Protein AF-A0A9D6KGZ8-F1 (afdb_monomer_lite)

Structure (mmCIF, N/CA/C/O backbone):
data_AF-A0A9D6KGZ8-F1
#
_entry.id   AF-A0A9D6KGZ8-F1
#
loop_
_atom_site.group_PDB
_atom_site.id
_atom_site.type_symbol
_atom_site.label_atom_id
_atom_site.label_alt_id
_atom_site.label_comp_id
_atom_site.label_asym_id
_atom_site.label_entity_id
_atom_site.label_seq_id
_atom_site.pdbx_PDB_ins_code
_atom_site.Cartn_x
_atom_site.Cartn_y
_atom_site.Cartn_z
_atom_site.occupancy
_atom_site.B_iso_or_equiv
_atom_site.auth_seq_id
_atom_site.auth_comp_id
_atom_site.auth_asym_id
_atom_site.auth_atom_id
_atom_site.pdbx_PDB_model_num
ATOM 1 N N . MET A 1 1 ? -5.545 84.439 8.538 1.00 35.72 1 MET A N 1
ATOM 2 C CA . MET A 1 1 ? -4.129 84.075 8.285 1.00 35.72 1 MET A CA 1
ATOM 3 C C . MET A 1 1 ? -4.041 82.567 8.495 1.00 35.72 1 MET A C 1
ATOM 5 O O . MET A 1 1 ? -4.461 82.141 9.551 1.00 35.72 1 MET A O 1
ATOM 9 N N . ARG A 1 2 ? -3.631 81.682 7.588 1.00 34.88 2 ARG A N 1
ATOM 10 C CA . ARG A 1 2 ? -2.902 81.778 6.320 1.00 34.88 2 ARG A CA 1
ATOM 11 C C . ARG A 1 2 ? -3.232 80.477 5.548 1.00 34.88 2 ARG A C 1
ATOM 13 O O . ARG A 1 2 ? -3.159 79.399 6.122 1.00 34.88 2 A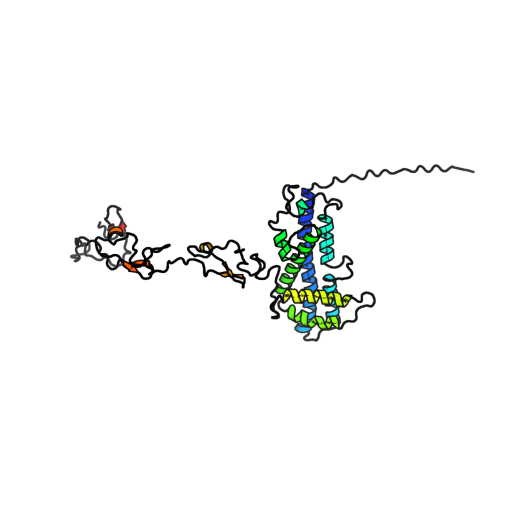RG A O 1
ATOM 20 N N . THR A 1 3 ? -3.656 80.618 4.299 1.00 44.94 3 THR A N 1
ATOM 21 C CA . THR A 1 3 ? -3.904 79.585 3.271 1.00 44.94 3 THR A CA 1
ATOM 22 C C . THR A 1 3 ? -2.656 78.769 2.950 1.00 44.94 3 THR A C 1
ATOM 24 O O . THR A 1 3 ? -1.628 79.423 2.902 1.00 44.94 3 THR A O 1
ATOM 27 N N . TRP A 1 4 ? -2.735 77.474 2.595 1.00 34.66 4 TRP A N 1
ATOM 28 C CA . TRP A 1 4 ? -1.883 76.851 1.553 1.00 34.66 4 TRP A CA 1
ATOM 29 C C . TRP A 1 4 ? -2.584 75.648 0.894 1.00 34.66 4 TRP A C 1
ATOM 31 O O . TRP A 1 4 ? -3.257 74.853 1.541 1.00 34.66 4 TRP A O 1
ATOM 41 N N . THR A 1 5 ? -2.458 75.613 -0.428 1.00 43.41 5 THR A N 1
ATOM 42 C CA . THR A 1 5 ? -3.178 74.850 -1.452 1.00 43.41 5 THR A CA 1
ATOM 43 C C . THR A 1 5 ? -2.682 73.414 -1.629 1.00 43.41 5 THR A C 1
ATOM 45 O O . THR A 1 5 ? -1.479 73.164 -1.620 1.00 43.41 5 THR A O 1
ATOM 48 N N . SER A 1 6 ? -3.616 72.491 -1.876 1.00 42.72 6 SER A N 1
ATOM 49 C CA . SER A 1 6 ? -3.368 71.098 -2.255 1.00 42.72 6 SER A CA 1
ATOM 50 C C . SER A 1 6 ? -2.560 70.976 -3.550 1.00 42.72 6 SER A C 1
ATOM 52 O O . SER A 1 6 ? -2.922 71.529 -4.587 1.00 42.72 6 SER A O 1
ATOM 54 N N . SER A 1 7 ? -1.497 70.181 -3.514 1.00 43.56 7 SER A N 1
ATOM 55 C CA . SER A 1 7 ? -0.899 69.553 -4.694 1.00 43.56 7 SER A CA 1
ATOM 56 C C . SER A 1 7 ? -0.481 68.146 -4.299 1.00 43.56 7 SER A C 1
ATOM 58 O O . SER A 1 7 ? 0.595 67.921 -3.751 1.00 43.56 7 SER A O 1
ATOM 60 N N . THR A 1 8 ? -1.391 67.199 -4.505 1.00 42.22 8 THR A N 1
ATOM 61 C CA . THR A 1 8 ? -1.150 65.781 -4.256 1.00 42.22 8 THR A CA 1
ATOM 62 C C . THR A 1 8 ? -0.394 65.221 -5.455 1.00 42.22 8 THR A C 1
ATOM 64 O O . THR A 1 8 ? -0.985 64.913 -6.488 1.00 42.22 8 THR A O 1
ATOM 67 N N . ILE A 1 9 ? 0.928 65.124 -5.340 1.00 43.62 9 ILE A N 1
ATOM 68 C CA . ILE A 1 9 ? 1.748 64.344 -6.268 1.00 43.62 9 ILE A CA 1
ATOM 69 C C . ILE A 1 9 ? 1.461 62.870 -5.966 1.00 43.62 9 ILE A C 1
ATOM 71 O O . ILE A 1 9 ? 1.856 62.357 -4.920 1.00 43.62 9 ILE A O 1
ATOM 75 N N . ILE A 1 10 ? 0.747 62.189 -6.863 1.00 43.88 10 ILE A N 1
ATOM 76 C CA . ILE A 1 10 ? 0.651 60.726 -6.853 1.00 43.88 10 ILE A CA 1
ATOM 77 C C . ILE A 1 10 ? 2.016 60.204 -7.305 1.00 43.88 10 ILE A C 1
ATOM 79 O O . ILE A 1 10 ? 2.313 60.141 -8.496 1.00 43.88 10 ILE A O 1
ATOM 83 N N . ALA A 1 11 ? 2.872 59.868 -6.343 1.00 40.19 11 ALA A N 1
ATOM 84 C CA . ALA A 1 11 ? 4.068 59.088 -6.604 1.00 40.19 11 ALA A CA 1
ATOM 85 C C . ALA A 1 11 ? 3.628 57.656 -6.938 1.00 40.19 11 ALA A C 1
ATOM 87 O O . ALA A 1 11 ? 3.343 56.854 -6.049 1.00 40.19 11 ALA A O 1
ATOM 88 N N . VAL A 1 12 ? 3.542 57.343 -8.232 1.00 46.44 12 VAL A N 1
ATOM 89 C CA . VAL A 1 12 ? 3.476 55.959 -8.702 1.00 46.44 12 VAL A CA 1
ATOM 90 C C . VAL A 1 12 ? 4.826 55.327 -8.373 1.00 46.44 12 VAL A C 1
ATOM 92 O O . VAL A 1 12 ? 5.800 55.470 -9.109 1.00 46.44 12 VAL A O 1
ATOM 95 N N . LEU A 1 13 ? 4.898 54.666 -7.219 1.00 44.81 13 LEU A N 1
ATOM 96 C CA . LEU A 1 13 ? 5.961 53.724 -6.898 1.00 44.81 13 LEU A CA 1
ATOM 97 C C . LEU A 1 13 ? 5.829 52.544 -7.866 1.00 44.81 13 LEU A C 1
ATOM 99 O O . LEU A 1 13 ? 5.122 51.575 -7.602 1.00 44.81 13 LEU A O 1
ATOM 103 N N . LEU A 1 14 ? 6.505 52.650 -9.010 1.00 41.03 14 LEU A N 1
ATOM 104 C CA . LEU A 1 14 ? 6.884 51.506 -9.829 1.00 41.03 14 LEU A CA 1
ATOM 105 C C . LEU A 1 14 ? 7.822 50.648 -8.977 1.00 41.03 14 LEU A C 1
ATOM 107 O O . LEU A 1 14 ? 9.036 50.846 -8.959 1.00 41.03 14 LEU A O 1
ATOM 111 N N . TRP A 1 15 ? 7.246 49.714 -8.222 1.00 46.31 15 TRP A N 1
ATOM 112 C CA . TRP A 1 15 ? 7.998 48.582 -7.708 1.00 46.31 15 TRP A CA 1
ATOM 113 C C . TRP A 1 15 ? 8.472 47.811 -8.939 1.00 46.31 15 TRP A C 1
ATOM 115 O O . TRP A 1 15 ? 7.693 47.113 -9.587 1.00 46.31 15 TRP A O 1
ATOM 125 N N . ALA A 1 16 ? 9.742 47.990 -9.301 1.00 47.94 16 ALA A N 1
ATOM 126 C CA . ALA A 1 16 ? 10.440 47.050 -10.155 1.00 47.94 16 ALA A CA 1
ATOM 127 C C . ALA A 1 16 ? 10.498 45.738 -9.369 1.00 47.94 16 ALA A C 1
ATOM 129 O O . ALA A 1 16 ? 11.435 45.492 -8.611 1.00 47.94 16 ALA A O 1
ATOM 130 N N . GLY A 1 17 ? 9.431 44.941 -9.473 1.00 51.12 17 GLY A N 1
ATOM 131 C CA . GLY A 1 17 ? 9.453 43.562 -9.031 1.00 51.12 17 GLY A CA 1
ATOM 132 C C . GLY A 1 17 ? 10.664 42.932 -9.693 1.00 51.12 17 GLY A C 1
ATOM 133 O O . GLY A 1 17 ? 10.791 42.965 -10.918 1.00 51.12 17 GLY A O 1
ATOM 134 N N . THR A 1 18 ? 11.598 42.441 -8.887 1.00 54.94 18 THR A N 1
ATOM 135 C CA . THR A 1 18 ? 12.676 41.612 -9.396 1.00 54.94 18 THR A CA 1
ATOM 136 C C . THR A 1 18 ? 12.000 40.443 -10.097 1.00 54.94 18 THR A C 1
ATOM 138 O O . THR A 1 18 ? 11.366 39.609 -9.454 1.00 54.94 18 THR A O 1
ATOM 141 N N . ALA A 1 19 ? 12.046 40.433 -11.431 1.00 55.72 19 ALA A N 1
ATOM 142 C CA . ALA A 1 19 ? 11.612 39.292 -12.214 1.00 55.72 19 ALA A CA 1
ATOM 143 C C . ALA A 1 19 ? 12.501 38.130 -11.773 1.00 55.72 19 ALA A C 1
ATOM 145 O O . ALA A 1 19 ? 13.678 38.057 -12.129 1.00 55.72 19 ALA A O 1
ATOM 146 N N . THR A 1 20 ? 11.977 37.288 -10.887 1.00 61.75 20 THR A N 1
ATOM 147 C CA . THR A 1 20 ? 12.670 36.079 -10.477 1.00 61.75 20 THR A CA 1
ATOM 148 C C . THR A 1 20 ? 12.749 35.214 -11.724 1.00 61.75 20 THR A C 1
ATOM 150 O O . THR A 1 20 ? 11.732 34.901 -12.345 1.00 61.75 20 THR A O 1
ATOM 153 N N . ALA A 1 21 ? 13.971 34.924 -12.169 1.00 72.25 21 ALA A N 1
ATOM 154 C CA . ALA A 1 21 ? 14.174 34.084 -13.337 1.00 72.25 21 ALA A CA 1
ATOM 155 C C . ALA A 1 21 ? 13.451 32.750 -13.103 1.00 72.25 21 ALA A C 1
ATOM 157 O O . ALA A 1 21 ? 13.633 32.123 -12.055 1.00 72.25 21 ALA A O 1
ATOM 158 N N . GLN A 1 22 ? 12.601 32.340 -14.049 1.00 76.25 22 GLN A N 1
ATOM 159 C CA . GLN A 1 22 ? 11.929 31.048 -13.958 1.00 76.25 22 GLN A CA 1
ATOM 160 C C . GLN A 1 22 ? 12.980 29.926 -13.893 1.00 76.25 22 GLN A C 1
ATOM 162 O O . GLN A 1 22 ? 14.025 30.026 -14.544 1.00 76.25 22 GLN A O 1
ATOM 167 N N . PRO A 1 23 ? 12.736 28.861 -13.109 1.00 81.00 23 PRO A N 1
ATOM 168 C CA . PRO A 1 23 ? 13.672 27.751 -13.025 1.00 81.00 23 PRO A CA 1
ATOM 169 C C . PRO A 1 23 ? 13.790 27.048 -14.380 1.00 81.00 23 PRO A C 1
ATOM 171 O O . PRO A 1 23 ? 12.817 26.941 -15.125 1.00 81.00 23 PRO A O 1
ATOM 174 N N . LEU A 1 24 ? 14.974 26.517 -14.681 1.00 88.19 24 LEU A N 1
ATOM 175 C CA . LEU A 1 24 ? 15.166 25.657 -15.849 1.00 88.19 24 LEU A CA 1
ATOM 176 C C . LEU A 1 24 ? 14.253 24.414 -15.752 1.00 88.19 24 LEU A C 1
ATOM 178 O O . LEU A 1 24 ? 14.050 23.921 -14.636 1.00 88.19 24 LEU A O 1
ATOM 182 N N . PRO A 1 25 ? 13.761 23.861 -16.878 1.00 88.31 25 PRO A N 1
ATOM 183 C CA . PRO A 1 25 ? 12.881 22.686 -16.880 1.00 88.31 25 PRO A CA 1
ATOM 184 C C . PRO A 1 25 ? 13.428 21.502 -16.070 1.00 88.31 25 PRO A C 1
ATOM 186 O O . PRO A 1 25 ? 12.703 20.910 -15.275 1.00 88.31 25 PRO A O 1
ATOM 189 N N . ALA A 1 26 ? 14.736 21.229 -16.155 1.00 87.88 26 ALA A N 1
ATOM 190 C CA . ALA A 1 26 ? 15.383 20.174 -15.369 1.00 87.88 26 ALA A CA 1
ATOM 191 C C . ALA A 1 26 ? 15.305 20.431 -13.851 1.00 87.88 26 ALA A C 1
ATOM 193 O O . ALA A 1 26 ? 15.029 19.525 -13.068 1.00 87.88 26 ALA A O 1
ATOM 194 N N . THR A 1 27 ? 15.497 21.679 -13.416 1.00 90.19 27 THR A N 1
ATOM 195 C CA . THR A 1 27 ? 15.369 22.072 -12.003 1.00 90.19 27 THR A CA 1
ATOM 196 C C . THR A 1 27 ? 13.924 21.954 -11.522 1.00 90.19 27 THR A C 1
ATOM 198 O O . THR A 1 27 ? 13.672 21.514 -10.397 1.00 90.19 27 THR A O 1
ATOM 201 N N . SER A 1 28 ? 12.970 22.326 -12.376 1.00 91.44 28 SER A N 1
ATOM 202 C CA . SER A 1 28 ? 11.546 22.180 -12.096 1.00 91.44 28 SER A CA 1
ATOM 203 C C . SER A 1 28 ? 11.154 20.705 -11.943 1.00 91.44 28 SER A C 1
ATOM 205 O O . SER A 1 28 ? 10.544 20.349 -10.935 1.00 91.44 28 SER A O 1
ATOM 207 N N . LEU A 1 29 ? 11.581 19.826 -12.858 1.00 89.44 29 LEU A N 1
ATOM 208 C CA . LEU A 1 29 ? 11.305 18.387 -12.775 1.00 89.44 29 LEU A CA 1
ATOM 209 C C . LEU A 1 29 ? 11.949 17.741 -11.537 1.00 89.44 29 LEU A C 1
ATOM 211 O O . LEU A 1 29 ? 11.292 16.994 -10.816 1.00 89.44 29 LEU A O 1
ATOM 215 N N . ASN A 1 30 ? 13.200 18.086 -11.218 1.00 88.38 30 ASN A N 1
ATOM 216 C CA . ASN A 1 30 ? 13.865 17.616 -9.996 1.00 88.38 30 ASN A CA 1
ATOM 217 C C . ASN A 1 30 ? 13.099 18.028 -8.728 1.00 88.38 30 ASN A C 1
ATOM 219 O O . ASN A 1 30 ? 13.017 17.271 -7.757 1.00 88.38 30 ASN A O 1
ATOM 223 N N . THR A 1 31 ? 12.508 19.225 -8.739 1.00 91.94 31 THR A N 1
ATOM 224 C CA . THR A 1 31 ? 11.669 19.714 -7.638 1.00 91.94 31 THR A CA 1
ATOM 225 C C . THR A 1 31 ? 10.378 18.905 -7.531 1.00 91.94 31 THR A C 1
ATOM 227 O O . THR A 1 31 ? 10.015 18.510 -6.421 1.00 91.94 31 THR A O 1
ATOM 230 N N . CYS A 1 32 ? 9.718 18.609 -8.655 1.00 91.56 32 CYS A N 1
ATOM 231 C CA . CYS A 1 32 ? 8.558 17.717 -8.697 1.00 91.56 32 CYS A CA 1
ATOM 232 C C . CYS A 1 32 ? 8.898 16.338 -8.101 1.00 91.56 32 CYS A C 1
ATOM 234 O O . CYS A 1 32 ? 8.289 15.924 -7.114 1.00 91.56 32 CYS A O 1
ATOM 236 N N . GLN A 1 33 ? 9.943 15.674 -8.604 1.00 88.56 33 GLN A N 1
ATOM 237 C CA . GLN A 1 33 ? 10.362 14.343 -8.143 1.00 88.56 33 GLN A CA 1
ATOM 238 C C . GLN A 1 33 ? 10.684 14.306 -6.641 1.00 88.56 33 GLN A C 1
ATOM 240 O O . GLN A 1 33 ? 10.246 13.409 -5.919 1.00 88.56 33 GLN A O 1
ATOM 245 N N . SER A 1 34 ? 11.436 15.292 -6.146 1.00 90.38 34 SER A N 1
ATOM 246 C CA . SER A 1 34 ? 11.764 15.406 -4.720 1.00 90.38 34 SER A CA 1
ATOM 247 C C . SER A 1 34 ? 10.515 15.620 -3.856 1.00 90.38 34 SER A C 1
ATOM 249 O O . SER A 1 34 ? 10.370 15.015 -2.786 1.00 90.38 34 SER A O 1
ATOM 251 N N . THR A 1 35 ? 9.580 16.439 -4.348 1.00 93.88 35 THR A N 1
ATOM 252 C CA . THR A 1 35 ? 8.298 16.702 -3.685 1.00 93.88 35 THR A CA 1
ATOM 253 C C . THR A 1 35 ? 7.471 15.428 -3.586 1.00 93.88 35 THR A C 1
ATOM 255 O O . THR A 1 35 ? 7.020 15.105 -2.491 1.00 93.88 35 THR A O 1
ATOM 258 N N . VAL A 1 36 ? 7.338 14.669 -4.678 1.00 91.94 36 VAL A N 1
ATOM 259 C CA . VAL A 1 36 ? 6.591 13.402 -4.708 1.00 91.94 36 VAL A CA 1
ATOM 260 C C . VAL A 1 36 ? 7.152 12.425 -3.683 1.00 91.94 36 VAL A C 1
ATOM 262 O O . VAL A 1 36 ? 6.416 11.983 -2.807 1.00 91.94 36 VAL A O 1
ATOM 265 N N . ARG A 1 37 ? 8.470 12.172 -3.699 1.00 89.50 37 ARG A N 1
ATOM 266 C CA . ARG A 1 37 ? 9.129 11.261 -2.741 1.00 89.50 37 ARG A CA 1
ATOM 267 C C . ARG A 1 37 ? 8.863 11.657 -1.287 1.00 89.50 37 ARG A C 1
ATOM 269 O O . ARG A 1 37 ? 8.563 10.811 -0.445 1.00 89.50 37 ARG A O 1
ATOM 276 N N . THR A 1 38 ? 8.972 12.948 -0.983 1.00 94.75 38 THR A N 1
ATOM 277 C CA . THR A 1 38 ? 8.830 13.463 0.386 1.00 94.75 38 THR A CA 1
ATOM 278 C C . THR A 1 38 ? 7.371 13.462 0.847 1.00 94.75 38 THR A C 1
ATOM 280 O O . THR A 1 38 ? 7.068 13.023 1.963 1.00 94.75 38 THR A O 1
ATOM 283 N N . ALA A 1 39 ? 6.456 13.928 -0.004 1.00 95.88 39 ALA A N 1
ATOM 284 C CA . ALA A 1 39 ? 5.030 14.000 0.288 1.00 95.88 39 ALA A CA 1
ATOM 285 C C . ALA A 1 39 ? 4.420 12.600 0.419 1.00 95.88 39 ALA A C 1
ATOM 287 O O . ALA A 1 39 ? 3.710 12.344 1.389 1.00 95.88 39 ALA A O 1
ATOM 288 N N . ALA A 1 40 ? 4.775 11.670 -0.472 1.00 92.94 40 ALA A N 1
ATOM 289 C CA . ALA A 1 40 ? 4.365 10.272 -0.407 1.00 92.94 40 ALA A CA 1
ATOM 290 C C . ALA A 1 40 ? 4.810 9.584 0.889 1.00 92.94 40 ALA A C 1
ATOM 292 O O . ALA A 1 40 ? 4.005 8.972 1.589 1.00 92.94 40 ALA A O 1
ATOM 293 N N . LYS A 1 41 ? 6.086 9.735 1.271 1.00 92.50 41 LYS A N 1
ATOM 294 C CA . LYS A 1 41 ? 6.599 9.184 2.534 1.00 92.50 41 LYS A CA 1
ATOM 295 C C . LYS A 1 41 ? 5.844 9.741 3.743 1.00 92.50 41 LYS A C 1
ATOM 297 O O . LYS A 1 41 ? 5.507 9.003 4.668 1.00 92.50 41 LYS A O 1
ATOM 302 N N . THR A 1 42 ? 5.569 11.043 3.725 1.00 96.56 42 THR A N 1
ATOM 303 C CA . THR A 1 42 ? 4.800 11.719 4.777 1.00 96.56 42 THR A CA 1
ATOM 304 C C . THR A 1 42 ? 3.356 11.218 4.822 1.00 96.56 42 THR A C 1
ATOM 306 O O . THR A 1 42 ? 2.816 11.001 5.905 1.00 96.56 42 THR A O 1
ATOM 309 N N . TYR A 1 43 ? 2.741 10.991 3.660 1.00 96.75 43 TYR A N 1
ATOM 310 C CA . TYR A 1 43 ? 1.404 10.421 3.539 1.00 96.75 43 TYR A CA 1
ATOM 311 C C . TYR A 1 43 ? 1.328 9.033 4.185 1.00 96.75 43 TYR A C 1
ATOM 313 O O . TYR A 1 43 ? 0.498 8.839 5.071 1.00 96.75 43 TYR A O 1
ATOM 321 N N . VAL A 1 44 ? 2.240 8.117 3.834 1.00 95.75 44 VAL A N 1
ATOM 322 C CA . VAL A 1 44 ? 2.301 6.765 4.421 1.00 95.75 44 VAL A CA 1
ATOM 323 C C . VAL A 1 44 ? 2.436 6.836 5.942 1.00 95.75 44 VAL A C 1
ATOM 325 O O . VAL A 1 44 ? 1.656 6.217 6.662 1.00 95.75 44 VAL A O 1
ATOM 328 N N . ALA A 1 45 ? 3.379 7.637 6.448 1.00 96.56 45 ALA A N 1
ATOM 329 C CA . ALA A 1 45 ? 3.597 7.777 7.886 1.00 96.56 45 ALA A CA 1
ATOM 330 C C . ALA A 1 45 ? 2.353 8.315 8.614 1.00 96.56 45 ALA A C 1
ATOM 332 O O . ALA A 1 45 ? 1.957 7.783 9.649 1.00 96.56 45 ALA A O 1
ATOM 333 N N . ASN A 1 46 ? 1.704 9.343 8.064 1.00 97.25 46 ASN A N 1
ATOM 334 C CA . ASN A 1 46 ? 0.498 9.918 8.656 1.00 97.25 46 ASN A CA 1
ATOM 335 C C . ASN A 1 46 ? -0.695 8.958 8.601 1.00 97.25 46 ASN A C 1
ATOM 337 O O . ASN A 1 46 ? -1.478 8.920 9.547 1.00 97.25 46 ASN A O 1
ATOM 341 N N . TYR A 1 47 ? -0.818 8.171 7.530 1.00 97.12 47 TYR A N 1
ATOM 342 C CA . TYR A 1 47 ? -1.852 7.150 7.399 1.00 97.12 47 TYR A CA 1
ATOM 343 C C . TYR A 1 47 ? -1.679 6.067 8.472 1.00 97.12 47 TYR A C 1
ATOM 345 O O . TYR A 1 47 ? -2.606 5.793 9.235 1.00 97.12 47 TYR A O 1
ATOM 353 N N . VAL A 1 48 ? -0.468 5.508 8.589 1.00 96.69 48 VAL A N 1
ATOM 354 C CA . VAL A 1 48 ? -0.125 4.504 9.609 1.00 96.69 48 VAL A CA 1
ATOM 355 C C . VAL A 1 48 ? -0.348 5.057 11.017 1.00 96.69 48 VAL A C 1
ATOM 357 O O . VAL A 1 48 ? -0.923 4.371 11.857 1.00 96.69 48 VAL A O 1
ATOM 360 N N . ASN A 1 49 ? 0.033 6.310 11.278 1.00 97.25 49 ASN A N 1
ATOM 361 C CA . ASN A 1 49 ? -0.180 6.951 12.577 1.00 97.25 49 ASN A CA 1
ATOM 362 C C . ASN A 1 49 ? -1.667 7.144 12.907 1.00 97.25 49 ASN A C 1
ATOM 364 O O . ASN A 1 49 ? -2.070 6.921 14.051 1.00 97.25 49 ASN A O 1
ATOM 368 N N . ALA A 1 50 ? -2.489 7.541 11.931 1.00 96.69 50 ALA A N 1
ATOM 369 C CA . ALA A 1 50 ? -3.927 7.718 12.124 1.00 96.69 50 ALA A CA 1
ATOM 370 C C . ALA A 1 50 ? -4.598 6.387 12.499 1.00 96.69 50 ALA A C 1
ATOM 372 O O . ALA A 1 50 ? -5.265 6.293 13.533 1.00 96.69 50 ALA A O 1
ATOM 373 N N . VAL A 1 51 ? -4.357 5.335 11.712 1.00 97.25 51 VAL A N 1
ATOM 374 C CA . VAL A 1 51 ? -4.897 3.996 11.989 1.00 97.25 51 VAL A CA 1
ATOM 375 C C . VAL A 1 51 ? -4.330 3.441 13.295 1.00 97.25 51 VAL A C 1
ATOM 377 O O . VAL A 1 51 ? -5.086 3.001 14.159 1.00 97.25 51 VAL A O 1
ATOM 380 N N . GLY A 1 52 ? -3.015 3.538 13.491 1.00 97.12 52 GLY A N 1
ATOM 381 C CA . GLY A 1 52 ? -2.327 3.078 14.693 1.00 97.12 52 GLY A CA 1
ATOM 382 C C . GLY A 1 52 ? -2.868 3.720 15.969 1.00 97.12 52 GLY A C 1
ATOM 383 O O . GLY A 1 52 ? -3.085 3.024 16.953 1.00 97.12 52 GLY A O 1
ATOM 384 N N . THR A 1 53 ? -3.196 5.014 15.942 1.00 97.44 53 THR A N 1
ATOM 385 C CA . THR A 1 53 ? -3.813 5.709 17.086 1.00 97.44 53 THR A CA 1
ATOM 386 C C . THR A 1 53 ? -5.169 5.099 17.461 1.00 97.44 53 THR A C 1
ATOM 388 O O . THR A 1 53 ? -5.460 4.919 18.644 1.00 97.44 53 THR A O 1
ATOM 391 N N . CYS A 1 54 ? -5.998 4.746 16.473 1.00 97.25 54 CYS A N 1
ATOM 392 C CA . CYS A 1 54 ? -7.261 4.048 16.721 1.00 97.25 54 CYS A CA 1
ATOM 393 C C . CYS A 1 54 ? -7.021 2.636 17.284 1.00 97.25 54 CYS A C 1
ATOM 395 O O . CYS A 1 54 ? -7.565 2.289 18.334 1.00 97.25 54 CYS A O 1
ATOM 397 N N . LEU A 1 55 ? -6.161 1.847 16.633 1.00 95.94 55 LEU A N 1
ATOM 398 C CA . LEU A 1 55 ? -5.856 0.470 17.034 1.00 95.94 55 LEU A CA 1
ATOM 399 C C . LEU A 1 55 ? -5.257 0.395 18.445 1.00 95.94 55 LEU A C 1
ATOM 401 O O . LEU A 1 55 ? -5.668 -0.437 19.249 1.00 95.94 55 LEU A O 1
ATOM 405 N N . GLN A 1 56 ? -4.346 1.303 18.792 1.00 95.56 56 GLN A N 1
ATOM 406 C CA . GLN A 1 56 ? -3.765 1.394 20.132 1.00 95.56 56 GLN A CA 1
ATOM 407 C C . GLN A 1 56 ? -4.809 1.768 21.193 1.00 95.56 56 GLN A C 1
ATOM 409 O O . GLN A 1 56 ? -4.771 1.229 22.299 1.00 95.56 56 GLN A O 1
ATOM 414 N N . ALA A 1 57 ? -5.767 2.645 20.872 1.00 95.62 57 ALA A N 1
ATOM 415 C CA . ALA A 1 57 ? -6.859 2.988 21.785 1.00 95.62 57 ALA A CA 1
ATOM 416 C C . ALA A 1 57 ? -7.801 1.795 22.034 1.00 95.62 57 ALA A C 1
ATOM 418 O O . ALA A 1 57 ? -8.216 1.568 23.174 1.00 95.62 57 ALA A O 1
ATOM 419 N N . VAL A 1 58 ? -8.095 1.008 20.992 1.00 94.88 58 VAL A N 1
ATOM 420 C CA . VAL A 1 58 ? -8.854 -0.249 21.103 1.00 94.88 58 VAL A CA 1
ATOM 421 C C . VAL A 1 58 ? -8.087 -1.261 21.952 1.00 94.88 58 VAL A C 1
ATOM 423 O O . VAL A 1 58 ? -8.626 -1.762 22.937 1.00 94.88 58 VAL A O 1
ATOM 426 N N . ALA A 1 59 ? -6.810 -1.497 21.644 1.00 93.12 59 ALA A N 1
ATOM 427 C CA . ALA A 1 59 ? -5.961 -2.427 22.381 1.00 93.12 59 ALA A CA 1
ATOM 428 C C . ALA A 1 59 ? -5.840 -2.051 23.866 1.00 93.12 59 ALA A C 1
ATOM 430 O O . ALA A 1 59 ? -5.941 -2.915 24.736 1.00 93.12 59 ALA A O 1
ATOM 431 N N . ALA A 1 60 ? -5.692 -0.762 24.184 1.00 93.69 60 ALA A N 1
ATOM 432 C CA . ALA A 1 60 ? -5.652 -0.295 25.565 1.00 93.69 60 ALA A CA 1
ATOM 433 C C . ALA A 1 60 ? -6.946 -0.630 26.329 1.00 93.69 60 ALA A C 1
ATOM 435 O O . ALA A 1 60 ? -6.884 -1.032 27.486 1.00 93.69 60 ALA A O 1
ATOM 436 N N . LYS A 1 61 ? -8.122 -0.523 25.701 1.00 94.19 61 LYS A N 1
ATOM 437 C CA . LYS A 1 61 ? -9.383 -0.870 26.376 1.00 94.19 61 LYS A CA 1
ATOM 438 C C . LYS A 1 61 ? -9.642 -2.365 26.463 1.00 94.19 61 LYS A C 1
ATOM 440 O O . LYS A 1 61 ? -9.981 -2.863 27.533 1.00 94.19 61 LYS A O 1
ATOM 445 N N . VAL A 1 62 ? -9.453 -3.075 25.363 1.00 90.06 62 VAL A N 1
ATOM 446 C CA . VAL A 1 62 ? -9.823 -4.489 25.267 1.00 90.06 62 VAL A CA 1
ATOM 447 C C . VAL A 1 62 ? -8.782 -5.376 25.936 1.00 90.06 62 VAL A C 1
ATOM 449 O O . VAL A 1 62 ? -9.134 -6.275 26.688 1.00 90.06 62 VAL A O 1
ATOM 452 N N . VAL A 1 63 ? -7.495 -5.120 25.688 1.00 87.56 63 VAL A N 1
ATOM 453 C CA . VAL A 1 63 ? -6.407 -5.988 26.157 1.00 87.56 63 VAL A CA 1
ATOM 454 C C . VAL A 1 63 ? -5.905 -5.556 27.529 1.00 87.56 63 VAL A C 1
ATOM 456 O O . VAL A 1 63 ? -5.758 -6.395 28.412 1.00 87.56 63 VAL A O 1
ATOM 459 N N . LYS A 1 64 ? -5.632 -4.260 27.727 1.00 89.19 64 LYS A N 1
ATOM 460 C CA . LYS A 1 64 ? -5.043 -3.778 28.987 1.00 89.19 64 LYS A CA 1
ATOM 461 C C . LYS A 1 64 ? -6.087 -3.607 30.092 1.00 89.19 64 LYS A C 1
ATOM 463 O O . LYS A 1 64 ? -5.851 -4.063 31.206 1.00 89.19 64 LYS A O 1
ATOM 468 N N . ASP A 1 65 ? -7.217 -2.966 29.797 1.00 92.56 65 ASP A N 1
ATOM 469 C CA . ASP A 1 65 ? -8.250 -2.700 30.807 1.00 92.56 65 ASP A CA 1
ATOM 470 C C . ASP A 1 65 ? -9.251 -3.867 30.963 1.00 92.56 65 ASP A C 1
ATOM 472 O O . ASP A 1 65 ? -10.037 -3.862 31.910 1.00 92.56 65 ASP A O 1
ATOM 476 N N . ASN A 1 66 ? -9.236 -4.853 30.051 1.00 91.25 66 ASN A N 1
ATOM 477 C CA . ASN A 1 66 ? -10.215 -5.947 29.966 1.00 91.25 66 ASN A CA 1
ATOM 478 C C . ASN A 1 66 ? -11.671 -5.440 30.050 1.00 91.25 66 ASN A C 1
ATOM 480 O O . ASN A 1 66 ? -12.505 -5.974 30.785 1.00 91.25 66 ASN A O 1
ATOM 484 N N . ALA A 1 67 ? -11.952 -4.349 29.334 1.00 92.31 67 ALA A N 1
ATOM 485 C CA . ALA A 1 67 ? -13.203 -3.606 29.406 1.00 92.31 67 ALA A CA 1
ATOM 486 C C . ALA A 1 67 ? -13.834 -3.439 28.012 1.00 92.31 67 ALA A C 1
ATOM 488 O O . ALA A 1 67 ? -13.119 -3.414 27.005 1.00 92.31 67 ALA A O 1
ATOM 489 N N . PRO A 1 68 ? -15.170 -3.285 27.924 1.00 90.88 68 PRO A N 1
ATOM 490 C CA . PRO A 1 68 ? -15.830 -3.009 26.655 1.00 90.88 68 PRO A CA 1
ATOM 491 C C . PRO A 1 68 ? -15.387 -1.660 26.073 1.00 90.88 68 PRO A C 1
ATOM 493 O O . PRO A 1 68 ? -14.973 -0.743 26.793 1.00 90.88 68 PRO A O 1
ATOM 496 N N . LEU A 1 69 ? -15.518 -1.524 24.751 1.00 94.25 69 LEU A N 1
ATOM 497 C CA . LEU A 1 69 ? -15.254 -0.261 24.071 1.00 94.25 69 LEU A CA 1
ATOM 498 C C . LEU A 1 69 ? -16.176 0.844 24.587 1.00 94.25 69 LEU A C 1
ATOM 500 O O . LEU A 1 69 ? -17.371 0.649 24.802 1.00 94.25 69 LEU A O 1
ATOM 504 N N . THR A 1 70 ? -15.607 2.035 24.748 1.00 94.56 70 THR A N 1
ATOM 505 C CA . THR A 1 70 ? -16.352 3.229 25.144 1.00 94.56 70 THR A CA 1
ATOM 506 C C . THR A 1 70 ? -16.635 4.110 23.933 1.00 94.56 70 THR A C 1
ATOM 508 O O . THR A 1 70 ? -15.901 4.092 22.939 1.00 94.56 70 THR A O 1
ATOM 511 N N . SER A 1 71 ? -17.651 4.968 24.042 1.00 94.56 71 SER A N 1
ATOM 512 C CA . SER A 1 71 ? -17.935 6.000 23.036 1.00 94.56 71 SER A CA 1
ATOM 513 C C . SER A 1 71 ? -16.747 6.941 22.800 1.00 94.56 71 SER A C 1
ATOM 515 O O . SER A 1 71 ? -16.596 7.472 21.701 1.00 94.56 71 SER A O 1
ATOM 517 N N . ALA A 1 72 ? -15.865 7.111 23.792 1.00 95.25 72 ALA A N 1
ATOM 518 C CA . ALA A 1 72 ? -14.638 7.889 23.659 1.00 95.25 72 ALA A CA 1
ATOM 519 C C . ALA A 1 72 ? -13.628 7.226 22.706 1.00 95.25 72 ALA A C 1
ATOM 521 O O . ALA A 1 72 ? -13.071 7.912 21.853 1.00 95.25 72 ALA A O 1
ATOM 522 N N . VAL A 1 73 ? -13.425 5.903 22.791 1.00 96.25 73 VAL A N 1
ATOM 523 C CA . VAL A 1 73 ? -12.547 5.183 21.846 1.00 96.25 73 VAL A CA 1
ATOM 524 C C . VAL A 1 73 ? -13.123 5.231 20.436 1.00 96.25 73 VAL A C 1
ATOM 526 O O . VAL A 1 73 ? -12.409 5.585 19.499 1.00 96.25 73 VAL A O 1
ATOM 529 N N . ALA A 1 74 ? -14.425 4.969 20.294 1.00 97.12 74 ALA A N 1
ATOM 530 C CA . ALA A 1 74 ? -15.104 5.071 19.007 1.00 97.12 74 ALA A CA 1
ATOM 531 C C . ALA A 1 74 ? -14.973 6.484 18.409 1.00 97.12 74 ALA A C 1
ATOM 533 O O . ALA A 1 74 ? -14.673 6.634 17.227 1.00 97.12 74 ALA A O 1
ATOM 534 N N . SER A 1 75 ? -15.114 7.527 19.234 1.00 96.81 75 SER A N 1
ATOM 535 C CA . SER A 1 75 ? -14.959 8.921 18.801 1.00 96.81 75 SER A CA 1
ATOM 536 C C . SER A 1 75 ? -13.530 9.229 18.350 1.00 96.81 75 SER A C 1
ATOM 538 O O . SER A 1 75 ? -13.346 9.904 17.337 1.00 96.81 75 SER A O 1
ATOM 540 N N . THR A 1 76 ? -12.517 8.709 19.051 1.00 97.44 76 THR A N 1
ATOM 541 C CA . THR A 1 76 ? -11.112 8.812 18.627 1.00 97.44 76 THR A CA 1
ATOM 542 C C . THR A 1 76 ? -10.910 8.171 17.257 1.00 97.44 76 THR A C 1
ATOM 544 O O . THR A 1 76 ? -10.348 8.812 16.373 1.00 97.44 76 THR A O 1
ATOM 547 N N . CYS A 1 77 ? -11.422 6.958 17.042 1.00 97.62 77 CYS A N 1
ATOM 548 C CA . CYS A 1 77 ? -11.332 6.279 15.750 1.00 97.62 77 CYS A CA 1
ATOM 549 C C . CYS A 1 77 ? -12.051 7.046 14.635 1.00 97.62 77 CYS A C 1
ATOM 551 O O . CYS A 1 77 ? -11.471 7.231 13.567 1.00 97.62 77 CYS A O 1
ATOM 553 N N . VAL A 1 78 ? -13.246 7.595 14.893 1.00 97.88 78 VAL A N 1
ATOM 554 C CA . VAL A 1 78 ? -13.935 8.475 13.933 1.00 97.88 78 VAL A CA 1
ATOM 555 C C . VAL A 1 78 ? -13.056 9.660 13.542 1.00 97.88 78 VAL A C 1
ATOM 557 O O . VAL A 1 78 ? -12.933 9.951 12.358 1.00 97.88 78 VAL A O 1
ATOM 560 N N . LEU A 1 79 ? -12.411 10.334 14.501 1.00 95.75 79 LEU A N 1
ATOM 561 C CA . LEU A 1 79 ? -11.527 11.465 14.198 1.00 95.75 79 LEU A CA 1
ATOM 562 C C . LEU A 1 79 ? -10.324 11.058 13.338 1.00 95.75 79 LEU A C 1
ATOM 564 O O . LEU A 1 79 ? -9.955 11.809 12.439 1.00 95.75 79 LEU A O 1
ATOM 568 N N . GLN A 1 80 ? -9.730 9.890 13.590 1.00 97.00 80 GLN A N 1
ATOM 569 C CA . GLN A 1 80 ? -8.576 9.427 12.817 1.00 97.00 80 GLN A CA 1
ATOM 570 C C . GLN A 1 80 ? -8.961 9.003 11.399 1.00 97.00 80 GLN A C 1
ATOM 572 O O . GLN A 1 80 ? -8.340 9.459 10.441 1.00 97.00 80 GLN A O 1
ATOM 577 N N . PHE A 1 81 ? -10.023 8.209 11.237 1.00 96.50 81 PHE A N 1
ATOM 578 C CA . PHE A 1 81 ? -10.488 7.789 9.913 1.00 96.50 81 PHE A CA 1
ATOM 579 C C . PHE A 1 81 ? -11.082 8.943 9.095 1.00 96.50 81 PHE A C 1
ATOM 581 O O . PHE A 1 81 ? -10.991 8.926 7.869 1.00 96.50 81 PHE A O 1
ATOM 588 N N . ARG A 1 82 ? -11.577 10.008 9.743 1.00 93.81 82 ARG A N 1
ATOM 589 C CA . ARG A 1 82 ? -11.961 11.259 9.064 1.00 93.81 82 ARG A CA 1
ATOM 590 C C . ARG A 1 82 ? -10.784 11.939 8.363 1.00 93.81 82 ARG A C 1
ATOM 592 O O . ARG A 1 82 ? -10.985 12.636 7.376 1.00 93.81 82 ARG A O 1
ATOM 599 N N . ASN A 1 83 ? -9.557 11.750 8.851 1.00 91.31 83 ASN A N 1
ATOM 600 C CA . ASN A 1 83 ? -8.375 12.262 8.158 1.00 91.31 83 ASN A CA 1
ATOM 601 C C . ASN A 1 83 ? -8.077 11.468 6.878 1.00 91.31 83 ASN A C 1
ATOM 603 O O . ASN A 1 83 ? -7.375 11.977 6.013 1.00 91.31 83 ASN A O 1
ATOM 607 N N . ILE A 1 84 ? -8.582 10.239 6.752 1.00 91.50 84 ILE A N 1
ATOM 608 C CA . ILE A 1 84 ? -8.335 9.357 5.607 1.00 91.50 84 ILE A CA 1
ATOM 609 C C . ILE A 1 84 ? -9.415 9.542 4.539 1.00 91.50 84 ILE A C 1
ATOM 611 O O . ILE A 1 84 ? -9.077 9.696 3.370 1.00 91.50 84 ILE A O 1
ATOM 615 N N . SER A 1 85 ? -10.690 9.573 4.939 1.00 89.50 85 SER A N 1
ATOM 616 C CA . SER A 1 85 ? -11.826 9.725 4.027 1.00 89.50 85 SER A CA 1
ATOM 617 C C . SER A 1 85 ? -12.689 10.931 4.408 1.00 89.50 85 SER A C 1
ATOM 619 O O . SER A 1 85 ? -13.194 11.029 5.536 1.00 89.50 85 SER A O 1
ATOM 621 N N . ASP A 1 86 ? -12.843 11.866 3.460 1.00 89.75 86 ASP A N 1
ATOM 622 C CA . ASP A 1 86 ? -13.735 13.016 3.598 1.00 89.75 86 ASP A CA 1
ATOM 623 C C . ASP A 1 86 ? -14.472 13.399 2.316 1.00 89.75 86 ASP A C 1
ATOM 625 O O . ASP A 1 86 ? -13.897 13.976 1.399 1.00 89.75 86 ASP A O 1
ATOM 629 N N . THR A 1 87 ? -15.780 13.118 2.280 1.00 88.31 87 THR A N 1
ATOM 630 C CA . THR A 1 87 ? -16.645 13.376 1.118 1.00 88.31 87 THR A CA 1
ATOM 631 C C . THR A 1 87 ? -16.938 14.853 0.888 1.00 88.31 87 THR A C 1
ATOM 633 O O . THR A 1 87 ? -17.423 15.219 -0.179 1.00 88.31 87 THR A O 1
ATOM 636 N N . ARG A 1 88 ? -16.631 15.735 1.847 1.00 88.50 88 ARG A N 1
ATOM 637 C CA . ARG A 1 88 ? -16.840 17.181 1.679 1.00 88.50 88 ARG A CA 1
ATOM 638 C C . ARG A 1 88 ? -15.768 17.838 0.815 1.00 88.50 88 ARG A C 1
ATOM 640 O O . ARG A 1 88 ? -15.913 19.016 0.502 1.00 88.50 88 ARG A O 1
ATOM 647 N N . ALA A 1 89 ? -14.694 17.113 0.497 1.00 84.88 89 ALA A N 1
ATOM 648 C CA . ALA A 1 89 ? -13.596 17.577 -0.341 1.00 84.88 89 ALA A CA 1
ATOM 649 C C . ALA A 1 89 ? -13.014 18.949 0.093 1.00 84.88 89 ALA A C 1
ATOM 651 O O . ALA A 1 89 ? -12.857 19.874 -0.705 1.00 84.88 89 ALA A O 1
ATOM 652 N N . LEU A 1 90 ? -12.752 19.128 1.397 1.00 89.12 90 LEU A N 1
ATOM 653 C CA . LEU A 1 90 ? -12.299 20.408 1.971 1.00 89.12 90 LEU A CA 1
ATOM 654 C C . LEU A 1 90 ? -10.777 20.634 1.875 1.00 89.12 90 LEU A C 1
ATOM 656 O O . LEU A 1 90 ? -10.264 21.580 2.481 1.00 89.12 90 LEU A O 1
ATOM 660 N N . GLY A 1 91 ? -10.034 19.752 1.205 1.00 89.31 91 GLY A N 1
ATOM 661 C CA . GLY A 1 91 ? -8.572 19.803 1.130 1.00 89.31 91 GLY A CA 1
ATOM 662 C C . GLY A 1 91 ? -7.874 19.412 2.437 1.00 89.31 91 GLY A C 1
ATOM 663 O O . GLY A 1 91 ? -6.761 19.868 2.715 1.00 89.31 91 GLY A O 1
ATOM 664 N N . ARG A 1 92 ? -8.543 18.643 3.307 1.00 88.75 92 ARG A N 1
ATOM 665 C CA . ARG A 1 92 ? -8.079 18.364 4.681 1.00 88.75 92 ARG A CA 1
ATOM 666 C C . ARG A 1 92 ? -7.666 16.920 4.906 1.00 88.75 92 ARG A C 1
ATOM 668 O O . ARG A 1 92 ? -6.837 16.690 5.798 1.00 88.75 92 ARG A O 1
ATOM 675 N N . SER A 1 93 ? -8.218 15.986 4.138 1.00 93.06 93 SER A N 1
ATOM 676 C CA . SER A 1 93 ? -7.828 14.583 4.209 1.00 93.06 93 SER A CA 1
ATOM 677 C C . SER A 1 93 ? -6.375 14.398 3.760 1.00 93.06 93 SER A C 1
ATOM 679 O O . SER A 1 93 ? -5.773 15.258 3.109 1.00 93.06 93 SER A O 1
ATOM 681 N N . LEU A 1 94 ? -5.777 13.277 4.153 1.00 94.88 94 LEU A N 1
ATOM 682 C CA . LEU A 1 94 ? -4.401 12.935 3.812 1.00 94.88 94 LEU A CA 1
ATOM 683 C C . LEU A 1 94 ? -4.217 12.826 2.294 1.00 94.88 94 LEU A C 1
ATOM 685 O O . LEU A 1 94 ? -3.214 13.320 1.782 1.00 94.88 94 LEU A O 1
ATOM 689 N N . GLY A 1 95 ? -5.190 12.233 1.592 1.00 92.69 95 GLY A N 1
ATOM 690 C CA . GLY A 1 95 ? -5.166 12.094 0.134 1.00 92.69 95 GLY A CA 1
ATOM 691 C C . GLY A 1 95 ? -5.197 13.450 -0.566 1.00 92.69 95 GLY A C 1
ATOM 692 O O . GLY A 1 95 ? -4.311 13.747 -1.356 1.00 92.69 95 GLY A O 1
ATOM 693 N N . GLU A 1 96 ? -6.130 14.328 -0.191 1.00 93.50 96 GLU A N 1
ATOM 694 C CA . GLU A 1 96 ? -6.225 15.666 -0.792 1.00 93.50 96 GLU A CA 1
ATOM 695 C C . GLU A 1 96 ? -4.965 16.510 -0.557 1.00 93.50 96 GLU A C 1
ATOM 697 O O . GLU A 1 96 ? -4.519 17.234 -1.444 1.00 93.50 96 GLU A O 1
ATOM 702 N N . LYS A 1 97 ? -4.364 16.417 0.638 1.00 95.00 97 LYS A N 1
ATOM 703 C CA . LYS A 1 97 ? -3.107 17.113 0.951 1.00 95.00 97 LYS A CA 1
ATOM 704 C C . LYS A 1 97 ? -1.945 16.601 0.108 1.00 95.00 97 LYS A C 1
ATOM 706 O O . LYS A 1 97 ? -1.111 17.409 -0.305 1.00 95.00 97 LYS A O 1
ATOM 711 N N . LEU A 1 98 ? -1.878 15.289 -0.123 1.00 95.31 98 LEU A N 1
ATOM 712 C CA . LEU A 1 98 ? -0.889 14.680 -1.009 1.00 95.31 98 LEU A CA 1
ATOM 713 C C . LEU A 1 98 ? -1.072 15.206 -2.436 1.00 95.31 98 LEU A C 1
ATOM 715 O O . LEU A 1 98 ? -0.142 15.812 -2.967 1.00 95.31 98 LEU A O 1
ATOM 719 N N . THR A 1 99 ? -2.278 15.066 -2.995 1.00 94.19 99 THR A N 1
ATOM 720 C CA . THR A 1 99 ? -2.629 15.532 -4.343 1.00 94.19 99 THR A CA 1
ATOM 721 C C . THR A 1 99 ? -2.285 17.006 -4.518 1.00 94.19 99 THR A C 1
ATOM 723 O O . THR A 1 99 ? -1.495 17.345 -5.389 1.00 94.19 99 THR A O 1
ATOM 726 N N . ALA A 1 100 ? -2.754 17.883 -3.626 1.00 94.44 100 ALA A N 1
ATOM 727 C CA . ALA A 1 100 ? -2.506 19.321 -3.724 1.00 94.44 100 ALA A CA 1
ATOM 728 C C . ALA A 1 100 ? -1.022 19.704 -3.581 1.00 94.44 100 ALA A C 1
ATOM 730 O O . ALA A 1 100 ? -0.596 20.744 -4.084 1.00 94.44 100 ALA A O 1
ATOM 731 N N . THR A 1 101 ? -0.224 18.907 -2.863 1.00 94.94 101 THR A N 1
ATOM 732 C CA . THR A 1 101 ? 1.218 19.157 -2.720 1.00 94.94 101 THR A CA 1
ATOM 733 C C . THR A 1 101 ? 1.971 18.784 -3.992 1.00 94.94 101 THR A C 1
ATOM 735 O O . THR A 1 101 ? 2.856 19.536 -4.403 1.00 94.94 101 THR A O 1
ATOM 738 N N . ILE A 1 102 ? 1.622 17.648 -4.604 1.00 93.81 102 ILE A N 1
ATOM 739 C CA . ILE A 1 102 ? 2.241 17.180 -5.848 1.00 93.81 102 ILE A CA 1
ATOM 740 C C . ILE A 1 102 ? 1.817 18.078 -7.011 1.00 93.81 102 ILE A C 1
ATOM 742 O O . ILE A 1 102 ? 2.679 18.626 -7.692 1.00 93.81 102 ILE A O 1
ATOM 746 N N . ASP A 1 103 ? 0.516 18.319 -7.161 1.00 93.50 103 ASP A N 1
ATOM 747 C CA . ASP A 1 103 ? -0.092 19.150 -8.207 1.00 93.50 103 ASP A CA 1
ATOM 748 C C . ASP A 1 103 ? 0.607 20.515 -8.343 1.00 93.50 103 ASP A C 1
ATOM 750 O O . ASP A 1 103 ? 1.169 20.852 -9.382 1.00 93.50 103 ASP A O 1
ATOM 754 N N . ARG A 1 104 ? 0.763 21.245 -7.230 1.00 93.50 104 ARG A N 1
ATOM 755 C CA . ARG A 1 104 ? 1.445 22.555 -7.200 1.00 93.50 104 ARG A CA 1
ATOM 756 C C . ARG A 1 104 ? 2.883 22.558 -7.720 1.00 93.50 104 ARG A C 1
ATOM 758 O O . ARG A 1 104 ? 3.422 23.638 -7.968 1.00 93.50 104 ARG A O 1
ATOM 765 N N . LYS A 1 105 ? 3.552 21.406 -7.744 1.00 93.69 105 LYS A N 1
ATOM 766 C CA . LYS A 1 105 ? 4.968 21.272 -8.107 1.00 93.69 105 LYS A CA 1
ATOM 767 C C . LYS A 1 105 ? 5.191 20.481 -9.386 1.00 93.69 105 LYS A C 1
ATOM 769 O O . LYS A 1 105 ? 6.316 20.533 -9.874 1.00 93.69 105 LYS A O 1
ATOM 774 N N . CYS A 1 106 ? 4.172 19.795 -9.892 1.00 91.31 106 CYS A N 1
ATOM 775 C CA . CYS A 1 106 ? 4.268 18.851 -11.001 1.00 91.31 106 CYS A CA 1
ATOM 776 C C . CYS A 1 106 ? 3.285 19.138 -12.147 1.00 91.31 106 CYS A C 1
ATOM 778 O O . CYS A 1 106 ? 3.476 18.599 -13.227 1.00 91.31 106 CYS A O 1
ATOM 780 N N . GLU A 1 107 ? 2.254 19.963 -11.942 1.00 93.25 107 GLU A N 1
ATOM 781 C CA . GLU A 1 107 ? 1.288 20.307 -12.992 1.00 93.25 107 GLU A CA 1
ATOM 782 C C . GLU A 1 107 ? 1.864 21.384 -13.936 1.00 93.25 107 GLU A C 1
ATOM 784 O O . GLU A 1 107 ? 2.178 22.500 -13.485 1.00 93.25 107 GLU A O 1
ATOM 789 N N . PRO A 1 108 ? 2.008 21.102 -15.246 1.00 91.00 108 PRO A N 1
ATOM 790 C CA . PRO A 1 108 ? 2.429 22.100 -16.220 1.00 91.00 108 PRO A CA 1
ATOM 791 C C . PRO A 1 108 ? 1.469 23.296 -16.257 1.00 91.00 108 PRO A C 1
ATOM 793 O O . PRO A 1 108 ? 0.253 23.151 -16.247 1.00 91.00 108 PRO A O 1
ATOM 796 N N . GLY A 1 109 ? 2.015 24.511 -16.329 1.00 87.31 109 GLY A N 1
ATOM 797 C CA . GLY A 1 109 ? 1.218 25.747 -16.312 1.00 87.31 109 GLY A CA 1
ATOM 798 C C . GLY A 1 109 ? 1.035 26.364 -14.922 1.00 87.31 109 GLY A C 1
ATOM 799 O O . GLY A 1 109 ? 0.593 27.510 -14.821 1.00 87.31 109 GLY A O 1
ATOM 800 N N . MET A 1 110 ? 1.459 25.678 -13.856 1.00 89.50 110 MET A N 1
ATOM 801 C CA . MET A 1 110 ? 1.557 26.271 -12.522 1.00 89.50 110 MET A CA 1
ATOM 802 C C . MET A 1 110 ? 2.739 27.243 -12.403 1.00 89.50 110 MET A C 1
ATOM 804 O O . MET A 1 110 ? 3.756 27.152 -13.095 1.00 89.50 110 MET A O 1
ATOM 808 N N . LEU A 1 111 ? 2.626 28.201 -11.478 1.00 86.38 111 LEU A N 1
ATOM 809 C CA . LEU A 1 111 ? 3.674 29.193 -11.239 1.00 86.38 111 LEU A CA 1
ATOM 810 C C . LEU A 1 111 ? 4.988 28.505 -10.818 1.00 86.38 111 LEU A C 1
ATOM 812 O O . LEU A 1 111 ? 5.016 27.749 -9.848 1.00 86.38 111 LEU A O 1
ATOM 816 N N . TYR A 1 112 ? 6.082 28.820 -11.518 1.00 86.31 112 TYR A N 1
ATOM 817 C CA . TYR A 1 112 ? 7.412 28.201 -11.361 1.00 86.31 112 TYR A CA 1
ATOM 818 C C . TYR A 1 112 ? 7.518 26.724 -11.786 1.00 86.31 112 TYR A C 1
ATOM 820 O O . TYR A 1 112 ? 8.536 26.084 -11.505 1.00 86.31 112 TYR A O 1
ATOM 828 N N . VAL A 1 113 ? 6.523 26.194 -12.499 1.00 91.31 113 VAL A N 1
ATOM 829 C CA . VAL A 1 113 ? 6.615 24.900 -13.180 1.00 91.31 113 VAL A CA 1
ATOM 830 C C . VAL A 1 113 ? 6.980 25.128 -14.647 1.00 91.31 113 VAL A C 1
ATOM 832 O O . VAL A 1 113 ? 6.271 25.825 -15.367 1.00 91.31 113 VAL A O 1
ATOM 835 N N . THR A 1 114 ? 8.127 24.596 -15.076 1.00 92.06 114 THR A N 1
ATOM 836 C CA . THR A 1 114 ? 8.670 24.786 -16.438 1.00 92.06 114 THR A CA 1
ATOM 837 C C . THR A 1 114 ? 8.944 23.482 -17.179 1.00 92.06 114 THR A C 1
ATOM 839 O O . THR A 1 114 ? 9.295 23.524 -18.355 1.00 92.06 114 THR A O 1
ATOM 842 N N . HIS A 1 115 ? 8.784 22.335 -16.518 1.00 90.25 115 HIS A N 1
ATOM 843 C CA . HIS A 1 115 ? 8.752 21.042 -17.195 1.00 90.25 115 HIS A CA 1
ATOM 844 C C . HIS A 1 115 ? 7.407 20.838 -17.906 1.00 90.25 115 HIS A C 1
ATOM 846 O O . HIS A 1 115 ? 6.408 21.485 -17.588 1.00 90.25 115 HIS A O 1
ATOM 852 N N . THR A 1 116 ? 7.394 19.939 -18.881 1.00 90.31 116 THR A N 1
ATOM 853 C CA . THR A 1 116 ? 6.204 19.558 -19.643 1.00 90.31 116 THR A CA 1
ATOM 854 C C . THR A 1 116 ? 5.574 18.284 -19.086 1.00 90.31 116 THR A C 1
ATOM 856 O O . THR A 1 116 ? 6.208 17.539 -18.339 1.00 90.31 116 THR A O 1
ATOM 859 N N . LEU A 1 117 ? 4.339 17.991 -19.504 1.00 86.94 117 LEU A N 1
ATOM 860 C CA . LEU A 1 117 ? 3.683 16.714 -19.212 1.00 86.94 117 LEU A CA 1
ATOM 861 C C . LEU A 1 117 ? 4.535 15.525 -19.684 1.00 86.94 117 LEU A C 1
ATOM 863 O O . LEU A 1 117 ? 4.695 14.548 -18.962 1.00 86.94 117 LEU A O 1
ATOM 867 N N . ALA A 1 118 ? 5.153 15.637 -20.862 1.00 83.81 118 ALA A N 1
ATOM 868 C CA . ALA A 1 118 ? 6.009 14.587 -21.402 1.00 83.81 118 ALA A CA 1
ATOM 869 C C . ALA A 1 118 ? 7.251 14.337 -20.524 1.00 83.81 118 ALA A C 1
ATOM 871 O O . ALA A 1 118 ? 7.679 13.193 -20.389 1.00 83.81 118 ALA A O 1
ATOM 872 N N . ASP A 1 119 ? 7.806 15.376 -19.888 1.00 85.94 119 ASP A N 1
ATOM 873 C CA . ASP A 1 119 ? 8.944 15.230 -18.968 1.00 85.94 119 ASP A CA 1
ATOM 874 C C . ASP A 1 119 ? 8.548 14.502 -17.663 1.00 85.94 119 ASP A C 1
ATOM 876 O O . ASP A 1 119 ? 9.369 13.785 -17.083 1.00 85.94 119 ASP A O 1
ATOM 880 N N . VAL A 1 120 ? 7.295 14.673 -17.209 1.00 82.44 120 VAL A N 1
ATOM 881 C CA . VAL A 1 120 ? 6.721 14.002 -16.021 1.00 82.44 120 VAL A CA 1
ATOM 882 C C . VAL A 1 120 ? 6.370 12.548 -16.315 1.00 82.44 120 VAL A C 1
ATOM 884 O O . VAL A 1 120 ? 6.662 11.683 -15.496 1.00 82.44 120 VAL A O 1
ATOM 887 N N . LEU A 1 121 ? 5.770 12.274 -17.474 1.00 77.75 121 LEU A N 1
ATOM 888 C CA . LEU A 1 121 ? 5.327 10.930 -17.853 1.00 77.75 121 LEU A CA 1
ATOM 889 C C . LEU A 1 121 ? 6.456 10.049 -18.414 1.00 77.75 121 LEU A C 1
ATOM 891 O O . LEU A 1 121 ? 6.254 8.857 -18.621 1.00 77.75 121 LEU A O 1
ATOM 895 N N . GLY A 1 122 ? 7.632 10.621 -18.693 1.00 71.88 122 GLY A N 1
ATOM 896 C CA . GLY A 1 122 ? 8.798 9.890 -19.198 1.00 71.88 122 GLY A CA 1
ATOM 897 C C . GLY A 1 122 ? 9.076 9.918 -20.714 1.00 71.88 122 GLY A C 1
ATOM 898 O O . GLY A 1 122 ? 10.255 9.818 -21.055 1.00 71.88 122 GLY A O 1
ATOM 899 N N . PRO A 1 123 ? 8.117 10.102 -21.656 1.00 64.56 123 PRO A N 1
ATOM 900 C CA . PRO A 1 123 ? 8.436 10.117 -23.091 1.00 64.56 123 PRO A CA 1
ATOM 901 C C . PRO A 1 123 ? 9.089 11.430 -23.567 1.00 64.56 123 PRO A C 1
ATOM 903 O O . PRO A 1 123 ? 9.574 11.511 -24.695 1.00 64.56 123 PRO A O 1
ATOM 906 N N . GLY A 1 124 ? 9.099 12.479 -22.740 1.00 60.06 124 GLY A N 1
ATOM 907 C CA . GLY A 1 124 ? 9.655 13.787 -23.074 1.00 60.06 124 GLY A CA 1
ATOM 908 C C . GLY A 1 124 ? 11.163 13.853 -22.871 1.00 60.06 124 GLY A C 1
ATOM 909 O O . GLY A 1 124 ? 11.646 13.890 -21.749 1.00 60.06 124 GLY A O 1
ATOM 910 N N . ALA A 1 125 ? 11.927 13.960 -23.958 1.00 59.53 125 ALA A N 1
ATOM 911 C CA . ALA A 1 125 ? 13.364 14.250 -23.913 1.00 59.53 125 ALA A CA 1
ATOM 912 C C . ALA A 1 125 ? 13.676 15.746 -23.658 1.00 59.53 125 ALA A C 1
ATOM 914 O O . ALA A 1 125 ? 14.776 16.210 -23.963 1.00 59.53 125 ALA A O 1
ATOM 915 N N . GLY A 1 126 ? 12.714 16.527 -23.142 1.00 66.25 126 GLY A N 1
ATOM 916 C CA . GLY A 1 126 ? 12.845 17.975 -22.926 1.00 66.25 126 GLY A CA 1
ATOM 917 C C . GLY A 1 126 ? 13.876 18.338 -21.854 1.00 66.25 126 GLY A C 1
ATOM 918 O O . GLY A 1 126 ? 14.320 19.487 -21.766 1.00 66.25 126 GLY A O 1
ATOM 919 N N . VAL A 1 127 ? 14.309 17.348 -21.072 1.00 73.88 127 VAL A N 1
ATOM 920 C CA . VAL A 1 127 ? 15.376 17.447 -20.078 1.00 73.88 127 VAL A CA 1
ATOM 921 C C . VAL A 1 127 ? 16.317 16.236 -20.151 1.00 73.88 127 VAL A C 1
ATOM 923 O O . VAL A 1 127 ? 15.902 15.164 -20.582 1.00 73.88 127 VAL A O 1
ATOM 926 N N . PRO A 1 128 ? 17.577 16.346 -19.681 1.00 69.69 128 PRO A N 1
ATOM 927 C CA . PRO A 1 128 ? 18.542 15.239 -19.735 1.00 69.69 128 PRO A CA 1
ATOM 928 C C . PRO A 1 128 ? 18.179 13.999 -18.899 1.00 69.69 128 PRO A C 1
ATOM 930 O O . PRO A 1 128 ? 18.808 12.957 -19.062 1.00 69.69 128 PRO A O 1
ATOM 933 N N . GLN A 1 129 ? 17.245 14.130 -17.953 1.00 67.38 129 GLN A N 1
ATOM 934 C CA . GLN A 1 129 ? 16.809 13.077 -17.029 1.00 67.38 129 GLN A CA 1
ATOM 935 C C . GLN A 1 129 ? 15.289 13.193 -16.812 1.00 67.38 129 GLN A C 1
ATOM 937 O O . GLN A 1 129 ? 14.868 13.719 -15.777 1.00 67.38 129 GLN A O 1
ATOM 942 N N . PRO A 1 130 ? 14.452 12.786 -17.785 1.00 69.56 130 PRO A N 1
ATOM 943 C CA . PRO A 1 130 ? 13.014 12.712 -17.555 1.00 69.56 130 PRO A CA 1
ATOM 944 C C . PRO A 1 130 ? 12.704 11.674 -16.472 1.00 69.56 130 PRO A C 1
ATOM 946 O O . PRO A 1 130 ? 13.581 10.919 -16.039 1.00 69.56 130 PRO A O 1
ATOM 949 N N . LEU A 1 131 ? 11.455 11.633 -16.009 1.00 66.81 131 LEU A N 1
ATOM 950 C CA . LEU A 1 131 ? 10.971 10.581 -15.115 1.00 66.81 131 LEU A CA 1
ATOM 951 C C . LEU A 1 131 ? 10.957 9.242 -15.888 1.00 66.81 131 LEU A C 1
ATOM 953 O O . LEU A 1 131 ? 9.933 8.805 -16.390 1.00 66.81 131 LEU A O 1
ATOM 957 N N . ASN A 1 132 ? 12.122 8.607 -16.046 1.00 54.94 132 ASN A N 1
ATOM 958 C CA . ASN A 1 132 ? 12.280 7.336 -16.754 1.00 54.94 132 ASN A CA 1
ATOM 959 C C . ASN A 1 132 ? 11.921 6.161 -15.835 1.00 54.94 132 ASN A C 1
ATOM 961 O O . ASN A 1 132 ? 12.769 5.345 -15.475 1.00 54.94 132 ASN A O 1
ATOM 965 N N . ALA A 1 133 ? 10.670 6.113 -15.388 1.00 56.53 133 ALA A N 1
ATOM 966 C CA . ALA A 1 133 ? 10.115 4.849 -14.944 1.00 56.53 133 ALA A CA 1
ATOM 967 C C . ALA A 1 133 ? 9.727 4.093 -16.217 1.00 56.53 133 ALA A C 1
ATOM 969 O O . ALA A 1 133 ? 8.666 4.348 -16.789 1.00 56.53 133 ALA A O 1
ATOM 970 N N . GLU A 1 134 ? 10.613 3.215 -16.700 1.00 53.78 134 GLU A N 1
ATOM 971 C CA . GLU A 1 134 ? 10.226 2.224 -17.705 1.00 53.78 134 GLU A CA 1
ATOM 972 C C . GLU A 1 134 ? 8.911 1.588 -17.242 1.00 53.78 134 GLU A C 1
ATOM 974 O O . GLU A 1 134 ? 8.795 1.145 -16.098 1.00 53.78 134 GLU A O 1
ATOM 979 N N . ASN A 1 135 ? 7.902 1.614 -18.111 1.00 60.66 135 ASN A N 1
ATOM 980 C CA . ASN A 1 135 ? 6.573 1.081 -17.827 1.00 60.66 135 ASN A CA 1
ATOM 981 C C . ASN A 1 135 ? 5.795 1.812 -16.716 1.00 60.66 135 ASN A C 1
ATOM 983 O O . ASN A 1 135 ? 5.011 1.172 -16.023 1.00 60.66 135 ASN A O 1
ATOM 987 N N . ILE A 1 136 ? 5.937 3.137 -16.551 1.00 69.88 136 ILE A N 1
ATOM 988 C CA . ILE A 1 136 ? 5.118 3.904 -15.584 1.00 69.88 136 ILE A CA 1
ATOM 989 C C . ILE A 1 136 ? 3.612 3.670 -15.768 1.00 69.88 136 ILE A C 1
ATOM 991 O O . ILE A 1 136 ? 2.888 3.555 -14.785 1.00 69.88 136 ILE A O 1
ATOM 995 N N . ASN A 1 137 ? 3.164 3.517 -17.017 1.00 71.00 137 ASN A N 1
ATOM 996 C CA . ASN A 1 137 ? 1.793 3.155 -17.363 1.00 71.00 137 ASN A CA 1
ATOM 997 C C . ASN A 1 137 ? 1.410 1.784 -16.796 1.00 71.00 137 ASN A C 1
ATOM 999 O O . ASN A 1 137 ? 0.401 1.676 -16.107 1.00 71.00 137 ASN A O 1
ATOM 1003 N N . SER A 1 138 ? 2.239 0.760 -17.013 1.00 71.12 138 SER A N 1
ATOM 1004 C CA . SER A 1 138 ? 2.007 -0.583 -16.470 1.00 71.12 138 SER A CA 1
ATOM 1005 C C . SER A 1 138 ? 2.096 -0.602 -14.944 1.00 71.12 138 SER A C 1
ATOM 1007 O O . SER A 1 138 ? 1.282 -1.235 -14.288 1.00 71.12 138 SER A O 1
ATOM 1009 N N . TRP A 1 139 ? 3.036 0.142 -14.355 1.00 73.62 139 TRP A N 1
ATOM 1010 C CA . TRP A 1 139 ? 3.135 0.297 -12.906 1.00 73.62 139 TRP A CA 1
ATOM 1011 C C . TRP A 1 139 ? 1.876 0.951 -12.330 1.00 73.62 139 TRP A C 1
ATOM 1013 O O . TRP A 1 139 ? 1.380 0.508 -11.302 1.00 73.62 139 TRP A O 1
ATOM 1023 N N . CYS A 1 140 ? 1.331 1.971 -12.995 1.00 72.88 140 CYS A N 1
ATOM 1024 C CA . CYS A 1 140 ? 0.108 2.632 -12.557 1.00 72.88 140 CYS A CA 1
ATOM 1025 C C . CYS A 1 140 ? -1.161 1.825 -12.806 1.00 72.88 140 CYS A C 1
ATOM 1027 O O . CYS A 1 140 ? -2.067 1.892 -11.977 1.00 72.88 140 CYS A O 1
ATOM 1029 N N . ALA A 1 141 ? -1.212 1.010 -13.863 1.00 67.19 141 ALA A N 1
ATOM 1030 C CA . ALA A 1 141 ? -2.292 0.047 -14.068 1.00 67.19 141 ALA A CA 1
ATOM 1031 C C . ALA A 1 141 ? -2.496 -0.837 -12.820 1.00 67.19 141 ALA A C 1
ATOM 1033 O O . ALA A 1 141 ? -3.631 -1.083 -12.419 1.00 67.19 141 ALA A O 1
ATOM 1034 N N . ASN A 1 142 ? -1.407 -1.193 -12.127 1.00 63.81 142 ASN A N 1
ATOM 1035 C CA . ASN A 1 142 ? -1.435 -2.011 -10.910 1.00 63.81 142 ASN A CA 1
ATOM 1036 C C . ASN A 1 142 ? -2.085 -1.304 -9.707 1.00 63.81 142 ASN A C 1
ATOM 1038 O O . ASN A 1 142 ? -2.589 -1.954 -8.798 1.00 63.81 142 ASN A O 1
ATOM 1042 N N . PHE A 1 143 ? -2.090 0.028 -9.662 1.00 64.50 143 PHE A N 1
ATOM 1043 C CA . PHE A 1 143 ? -2.640 0.791 -8.535 1.00 64.50 143 PHE A CA 1
ATOM 1044 C C . PHE A 1 143 ? -3.935 1.529 -8.891 1.00 64.50 143 PHE A C 1
ATOM 1046 O O . PHE A 1 143 ? -4.466 2.269 -8.066 1.00 64.50 143 PHE A O 1
ATOM 1053 N N . GLY A 1 144 ? -4.484 1.296 -10.084 1.00 52.00 144 GLY A N 1
ATOM 1054 C CA . GLY A 1 144 ? -5.700 1.925 -10.588 1.00 52.00 144 GLY A CA 1
ATOM 1055 C C . GLY A 1 144 ? -5.419 2.992 -11.648 1.00 52.00 144 GLY A C 1
ATOM 1056 O O . GLY A 1 144 ? -4.520 3.817 -11.507 1.00 52.00 144 GLY A O 1
ATOM 1057 N N . GLY A 1 145 ? -6.230 2.956 -12.702 1.00 53.31 145 GLY A N 1
ATOM 1058 C CA . GLY A 1 145 ? -6.082 3.713 -13.946 1.00 53.31 145 GLY A CA 1
ATOM 1059 C C . GLY A 1 145 ? -6.488 2.819 -15.121 1.00 53.31 145 GLY A C 1
ATOM 1060 O O . GLY A 1 145 ? -6.629 1.610 -14.950 1.00 53.31 145 GLY A O 1
ATOM 1061 N N . ASP A 1 146 ? -6.691 3.378 -16.308 1.00 60.66 146 ASP A N 1
ATOM 1062 C CA . ASP A 1 146 ? -7.015 2.608 -17.522 1.00 60.66 146 ASP A CA 1
ATOM 1063 C C . ASP A 1 146 ? -5.771 2.001 -18.210 1.00 60.66 146 ASP A C 1
ATOM 1065 O O . ASP A 1 146 ? -5.863 1.427 -19.294 1.00 60.66 146 ASP A O 1
ATOM 1069 N N . GLY A 1 147 ? -4.601 2.111 -17.570 1.00 63.38 147 GLY A N 1
ATOM 1070 C CA . GLY A 1 147 ? -3.318 1.670 -18.115 1.00 63.38 147 GLY A CA 1
ATOM 1071 C C . GLY A 1 147 ? -2.693 2.652 -19.109 1.00 63.38 147 GLY A C 1
ATOM 1072 O O . GLY A 1 147 ? -1.623 2.369 -19.647 1.00 63.38 147 GLY A O 1
ATOM 1073 N N . SER A 1 148 ? -3.300 3.820 -19.319 1.00 70.69 148 SER A N 1
ATOM 1074 C CA . SER A 1 148 ? -2.749 4.921 -20.102 1.00 70.69 148 SER A CA 1
ATOM 1075 C C . SER A 1 148 ? -2.767 6.199 -19.282 1.00 70.69 148 SER A C 1
ATOM 1077 O O . SER A 1 148 ? -3.770 6.887 -19.227 1.00 70.69 148 SER A O 1
ATOM 1079 N N . ILE A 1 149 ? -1.635 6.550 -18.671 1.00 76.50 149 ILE A N 1
ATOM 1080 C CA . ILE A 1 149 ? -1.527 7.846 -18.006 1.00 76.50 149 ILE A CA 1
ATOM 1081 C C . ILE A 1 149 ? -1.450 8.924 -19.088 1.00 76.50 149 ILE A C 1
ATOM 1083 O O . ILE A 1 149 ? -0.432 9.048 -19.776 1.00 76.50 149 ILE A O 1
ATOM 1087 N N . ASP A 1 150 ? -2.512 9.705 -19.234 1.00 83.44 150 ASP A N 1
ATOM 1088 C CA . ASP A 1 150 ? -2.609 10.798 -20.199 1.00 83.44 150 ASP A CA 1
ATOM 1089 C C . ASP A 1 150 ? -2.521 12.188 -19.546 1.00 83.44 150 ASP A C 1
ATOM 1091 O O . ASP A 1 150 ? -2.365 13.202 -20.234 1.00 83.44 150 ASP A O 1
ATOM 1095 N N . SER A 1 151 ? -2.534 12.236 -18.210 1.00 86.62 151 SER A N 1
ATOM 1096 C CA . SER A 1 151 ? -2.506 13.470 -17.431 1.00 86.62 151 SER A CA 1
ATOM 1097 C C . SER A 1 151 ? -1.710 13.345 -16.127 1.00 86.62 151 SER A C 1
ATOM 1099 O O . SER A 1 151 ? -1.518 12.267 -15.560 1.00 86.62 151 SER A O 1
ATOM 1101 N N . VAL A 1 152 ? -1.254 14.486 -15.596 1.00 86.31 152 VAL A N 1
ATOM 1102 C CA . VAL A 1 152 ? -0.628 14.541 -14.262 1.00 86.31 152 VAL A CA 1
ATOM 1103 C C . V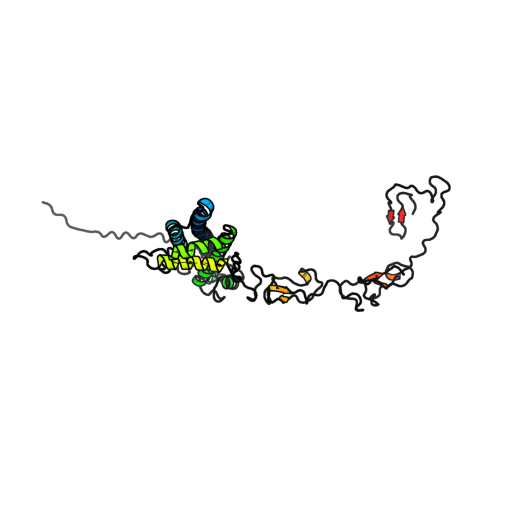AL A 1 152 ? -1.634 14.168 -13.167 1.00 86.31 152 VAL A C 1
ATOM 1105 O O . VAL A 1 152 ? -1.237 13.587 -12.161 1.00 86.31 152 VAL A O 1
ATOM 1108 N N . ALA A 1 153 ? -2.928 14.431 -13.362 1.00 88.25 153 ALA A N 1
ATOM 1109 C CA . ALA A 1 153 ? -3.974 14.039 -12.421 1.00 88.25 153 ALA A CA 1
ATOM 1110 C C . ALA A 1 153 ? -4.065 12.511 -12.263 1.00 88.25 153 ALA A C 1
ATOM 1112 O O . ALA A 1 153 ? -4.050 12.012 -11.137 1.00 88.25 153 ALA A O 1
ATOM 1113 N N . GLU A 1 154 ? -4.085 11.766 -13.370 1.00 84.62 154 GLU A N 1
ATOM 1114 C CA . GLU A 1 154 ? -4.070 10.297 -13.349 1.00 84.62 154 GLU A CA 1
ATOM 1115 C C . GLU A 1 154 ? -2.789 9.746 -12.728 1.00 84.62 154 GLU A C 1
ATOM 1117 O O . GLU A 1 154 ? -2.826 8.835 -11.899 1.00 84.62 154 GLU A O 1
ATOM 1122 N N . TRP A 1 155 ? -1.648 10.354 -13.055 1.00 86.44 155 TRP A N 1
ATOM 1123 C CA . TRP A 1 155 ? -0.376 10.004 -12.435 1.00 86.44 155 TRP A CA 1
ATOM 1124 C C . TRP A 1 155 ? -0.391 10.212 -10.911 1.00 86.44 155 TRP A C 1
ATOM 1126 O O . TRP A 1 155 ? 0.054 9.344 -10.157 1.00 86.44 155 TRP A O 1
ATOM 1136 N N . ILE A 1 156 ? -0.925 11.341 -10.433 1.00 89.00 156 ILE A N 1
ATOM 1137 C CA . ILE A 1 156 ? -1.051 11.637 -8.999 1.00 89.00 156 ILE A CA 1
ATOM 1138 C C . ILE A 1 156 ? -1.962 10.622 -8.309 1.00 89.00 156 ILE A C 1
ATOM 1140 O O . ILE A 1 156 ? -1.658 10.181 -7.197 1.00 89.00 156 ILE A O 1
ATOM 1144 N N . ASP A 1 157 ? -3.066 10.247 -8.948 1.00 86.69 157 ASP A N 1
ATOM 1145 C CA . ASP A 1 157 ? -4.005 9.273 -8.404 1.00 86.69 157 ASP A CA 1
ATOM 1146 C C . ASP A 1 157 ? -3.385 7.879 -8.297 1.00 86.69 157 ASP A C 1
ATOM 1148 O O . ASP A 1 157 ? -3.507 7.237 -7.250 1.00 86.69 157 ASP A O 1
ATOM 1152 N N . CYS A 1 158 ? -2.615 7.468 -9.300 1.00 84.44 158 CYS A N 1
ATOM 1153 C CA . CYS A 1 158 ? -1.786 6.272 -9.236 1.00 84.44 158 CYS A CA 1
ATOM 1154 C C . CYS A 1 158 ? -0.782 6.320 -8.068 1.00 84.44 158 CYS A C 1
ATOM 1156 O O . CYS A 1 158 ? -0.736 5.404 -7.243 1.00 84.44 158 CYS A O 1
ATOM 1158 N N . VAL A 1 159 ? -0.012 7.409 -7.940 1.00 87.06 159 VAL A N 1
ATOM 1159 C CA . VAL A 1 159 ? 0.950 7.601 -6.839 1.00 87.06 159 VAL A CA 1
ATOM 1160 C C . VAL A 1 159 ? 0.246 7.495 -5.486 1.00 87.06 159 VAL A C 1
ATOM 1162 O O . VAL A 1 159 ? 0.730 6.814 -4.577 1.00 87.06 159 VAL A O 1
ATOM 1165 N N . ARG A 1 160 ? -0.918 8.136 -5.337 1.00 88.50 160 ARG A N 1
ATOM 1166 C CA . ARG A 1 160 ? -1.733 8.057 -4.123 1.00 88.50 160 ARG A CA 1
ATOM 1167 C C . ARG A 1 160 ? -2.104 6.610 -3.821 1.00 88.50 160 ARG A C 1
ATOM 1169 O O . ARG A 1 160 ? -1.827 6.164 -2.713 1.00 88.50 160 ARG A O 1
ATOM 1176 N N . ASN A 1 161 ? -2.667 5.883 -4.782 1.00 84.75 161 ASN A N 1
ATOM 1177 C CA . ASN A 1 161 ? -3.127 4.512 -4.574 1.00 84.75 161 ASN A CA 1
ATOM 1178 C C . ASN A 1 161 ? -1.967 3.554 -4.242 1.00 84.75 161 ASN A C 1
ATOM 1180 O O . ASN A 1 161 ? -2.075 2.764 -3.301 1.00 84.75 161 ASN A O 1
ATOM 1184 N N . ALA A 1 162 ? -0.820 3.694 -4.913 1.00 84.25 162 ALA A N 1
ATOM 1185 C CA . ALA A 1 162 ? 0.391 2.932 -4.607 1.00 84.25 162 ALA A CA 1
ATOM 1186 C C . ALA A 1 162 ? 0.855 3.142 -3.160 1.00 84.25 162 ALA A C 1
ATOM 1188 O O . ALA A 1 162 ? 1.154 2.194 -2.426 1.00 84.25 162 ALA A O 1
ATOM 1189 N N . HIS A 1 163 ? 0.864 4.394 -2.703 1.00 88.75 163 HIS A N 1
ATOM 1190 C CA . HIS A 1 163 ? 1.255 4.716 -1.336 1.00 88.75 163 HIS A CA 1
ATOM 1191 C C . HIS A 1 163 ? 0.171 4.404 -0.300 1.00 88.75 163 HIS A C 1
ATOM 1193 O O . HIS A 1 163 ? 0.508 4.100 0.845 1.00 88.75 163 HIS A O 1
ATOM 1199 N N . THR A 1 164 ? -1.111 4.414 -0.667 1.00 89.50 164 THR A N 1
ATOM 1200 C CA . THR A 1 164 ? -2.187 3.875 0.175 1.00 89.50 164 THR A CA 1
ATOM 1201 C C . THR A 1 164 ? -1.944 2.393 0.433 1.00 89.50 164 THR A C 1
ATOM 1203 O O . THR A 1 164 ? -1.969 1.974 1.590 1.00 89.50 164 THR A O 1
ATOM 1206 N N . CYS A 1 165 ? -1.581 1.630 -0.601 1.00 85.25 165 CYS A N 1
ATOM 1207 C CA . CYS A 1 165 ? -1.266 0.218 -0.430 1.00 85.25 165 CYS A CA 1
ATOM 1208 C C . CYS A 1 165 ? -0.023 -0.011 0.439 1.00 85.25 165 CYS A C 1
ATOM 1210 O O . CYS A 1 165 ? -0.041 -0.824 1.363 1.00 85.25 165 CYS A O 1
ATOM 1212 N N . ALA A 1 166 ? 1.034 0.785 0.245 1.00 88.19 166 ALA A N 1
ATOM 1213 C CA . ALA A 1 166 ? 2.207 0.747 1.122 1.00 88.19 166 ALA A CA 1
ATOM 1214 C C . ALA A 1 166 ? 1.855 1.036 2.598 1.00 88.19 166 ALA A C 1
ATOM 1216 O O . ALA A 1 166 ? 2.427 0.433 3.508 1.00 88.19 166 ALA A O 1
ATOM 1217 N N . ALA A 1 167 ? 0.902 1.939 2.856 1.00 92.88 167 ALA A N 1
ATOM 1218 C CA . ALA A 1 167 ? 0.424 2.215 4.207 1.00 92.88 167 ALA A CA 1
ATOM 1219 C C . ALA A 1 167 ? -0.359 1.034 4.797 1.00 92.88 167 ALA A C 1
ATOM 1221 O O . ALA A 1 167 ? -0.153 0.696 5.964 1.00 92.88 167 ALA A O 1
ATOM 1222 N N . HIS A 1 168 ? -1.212 0.379 4.005 1.00 90.25 168 HIS A N 1
ATOM 1223 C CA . HIS A 1 168 ? -1.919 -0.838 4.418 1.00 90.25 168 HIS A CA 1
ATOM 1224 C C . HIS A 1 168 ? -0.943 -1.971 4.750 1.00 90.25 168 HIS A C 1
ATOM 1226 O O . HIS A 1 168 ? -1.071 -2.587 5.807 1.00 90.25 168 HIS A O 1
ATOM 1232 N N . ALA A 1 169 ? 0.094 -2.173 3.930 1.00 86.31 169 ALA A N 1
ATOM 1233 C CA . ALA A 1 169 ? 1.140 -3.174 4.167 1.00 86.31 169 ALA A CA 1
ATOM 1234 C C . ALA A 1 169 ? 1.888 -2.915 5.482 1.00 86.31 169 ALA A C 1
ATOM 1236 O O . ALA A 1 169 ? 2.134 -3.825 6.283 1.00 86.31 169 ALA A O 1
ATOM 1237 N N . ALA A 1 170 ? 2.210 -1.645 5.742 1.00 89.69 170 ALA A N 1
ATOM 1238 C CA . ALA A 1 170 ? 2.836 -1.233 6.988 1.00 89.69 170 ALA A CA 1
ATOM 1239 C C . ALA A 1 170 ? 1.920 -1.478 8.200 1.00 89.69 170 ALA A C 1
ATOM 1241 O O . ALA A 1 170 ? 2.402 -1.944 9.231 1.00 89.69 170 ALA A O 1
ATOM 1242 N N . ILE A 1 171 ? 0.611 -1.217 8.086 1.00 92.44 171 ILE A N 1
ATOM 1243 C CA . ILE A 1 171 ? -0.365 -1.502 9.152 1.00 92.44 171 ILE A CA 1
ATOM 1244 C C . ILE A 1 171 ? -0.451 -3.005 9.419 1.00 92.44 171 ILE A C 1
ATOM 1246 O O . ILE A 1 171 ? -0.345 -3.403 10.576 1.00 92.44 171 ILE A O 1
ATOM 1250 N N . ALA A 1 172 ? -0.586 -3.828 8.376 1.00 87.50 172 ALA A N 1
ATOM 1251 C CA . ALA A 1 172 ? -0.636 -5.286 8.491 1.00 87.50 172 ALA A CA 1
ATOM 1252 C C . ALA A 1 172 ? 0.587 -5.849 9.232 1.00 87.50 172 ALA A C 1
ATOM 1254 O O . ALA A 1 172 ? 0.456 -6.709 10.101 1.00 87.50 172 ALA A O 1
ATOM 1255 N N . THR A 1 173 ? 1.770 -5.303 8.941 1.00 87.75 173 THR A N 1
ATOM 1256 C CA . THR A 1 173 ? 3.027 -5.709 9.582 1.00 87.75 173 THR A CA 1
ATOM 1257 C C . THR A 1 173 ? 3.120 -5.233 11.037 1.00 87.75 173 THR A C 1
ATOM 1259 O O . THR A 1 173 ? 3.569 -5.973 11.909 1.00 87.75 173 THR A O 1
ATOM 1262 N N . GLN A 1 174 ? 2.720 -3.989 11.321 1.00 91.50 174 GLN A N 1
ATOM 1263 C CA . GLN A 1 174 ? 2.847 -3.389 12.656 1.00 91.50 174 GLN A CA 1
ATOM 1264 C C . GLN A 1 174 ? 1.756 -3.839 13.635 1.00 91.50 174 GLN A C 1
ATOM 1266 O O . GLN A 1 174 ? 1.982 -3.842 14.846 1.00 91.50 174 GLN A O 1
ATOM 1271 N N . TYR A 1 175 ? 0.579 -4.208 13.131 1.00 90.12 175 TYR A N 1
ATOM 1272 C CA . TYR A 1 175 ? -0.597 -4.543 13.928 1.00 90.12 175 TYR A CA 1
ATOM 1273 C C . TYR A 1 175 ? -1.196 -5.882 13.465 1.00 90.12 175 TYR A C 1
ATOM 1275 O O . TYR A 1 175 ? -2.202 -5.894 12.757 1.00 90.12 175 TYR A O 1
ATOM 1283 N N . PRO A 1 176 ? -0.653 -7.030 13.915 1.00 85.00 176 PRO A N 1
ATOM 1284 C CA . PRO A 1 176 ? -1.106 -8.352 13.465 1.00 85.00 176 PRO A CA 1
ATOM 1285 C C . PRO A 1 176 ? -2.581 -8.667 13.767 1.00 85.00 176 PRO A C 1
ATOM 1287 O O . PRO A 1 176 ? -3.178 -9.515 13.118 1.00 85.00 176 PRO A O 1
ATOM 1290 N N . ARG A 1 177 ? -3.174 -7.985 14.759 1.00 88.56 177 ARG A N 1
ATOM 1291 C CA . ARG A 1 177 ? -4.594 -8.100 15.148 1.00 88.56 177 ARG A CA 1
ATOM 1292 C C . ARG A 1 177 ? -5.455 -6.942 14.631 1.00 88.56 177 ARG A C 1
ATOM 1294 O O . ARG A 1 177 ? -6.528 -6.693 15.173 1.00 88.56 177 ARG A O 1
ATOM 1301 N N . ALA A 1 178 ? -4.981 -6.200 13.626 1.00 91.19 178 ALA A N 1
ATOM 1302 C CA . ALA A 1 178 ? -5.695 -5.043 13.092 1.00 91.19 178 ALA A CA 1
ATOM 1303 C C . ALA A 1 178 ? -7.126 -5.398 12.675 1.00 91.19 178 ALA A C 1
ATOM 1305 O O . ALA A 1 178 ? -8.047 -4.759 13.165 1.00 91.19 178 ALA A O 1
ATOM 1306 N N . LEU A 1 179 ? -7.313 -6.443 11.864 1.00 90.38 179 LEU A N 1
ATOM 1307 C CA . LEU A 1 179 ? -8.623 -6.870 11.349 1.00 90.38 179 LEU A CA 1
ATOM 1308 C C . LEU A 1 179 ? -9.625 -7.159 12.476 1.00 90.38 179 LEU A C 1
ATOM 1310 O O . LEU A 1 179 ? -10.718 -6.600 12.509 1.00 90.38 179 LEU A O 1
ATOM 1314 N N . GLU A 1 180 ? -9.206 -7.912 13.496 1.00 90.25 180 GLU A N 1
ATOM 1315 C CA . GLU A 1 180 ? -10.031 -8.185 14.681 1.00 90.25 180 GLU A CA 1
ATOM 1316 C C . GLU A 1 180 ? -10.461 -6.892 15.402 1.00 90.25 180 GLU A C 1
ATOM 1318 O O . GLU A 1 180 ? -11.618 -6.718 15.793 1.00 90.25 180 GLU A O 1
ATOM 1323 N N . TRP A 1 181 ? -9.529 -5.956 15.586 1.00 92.62 181 TRP A N 1
ATOM 1324 C CA . TRP A 1 181 ? -9.805 -4.696 16.275 1.00 92.62 181 TRP A CA 1
ATOM 1325 C C . TRP A 1 181 ? -10.642 -3.727 15.433 1.00 92.62 181 TRP A C 1
ATOM 1327 O O . TRP A 1 181 ? -11.464 -2.996 15.993 1.00 92.62 181 TRP A O 1
ATOM 1337 N N . LEU A 1 182 ? -10.473 -3.733 14.108 1.00 94.06 182 LEU A N 1
ATOM 1338 C CA . LEU A 1 182 ? -11.293 -2.968 13.169 1.00 94.06 182 LEU A CA 1
ATOM 1339 C C . LEU A 1 182 ? -12.737 -3.484 13.170 1.00 94.06 182 LEU A C 1
ATOM 1341 O O . LEU A 1 182 ? -13.666 -2.684 13.323 1.00 94.06 182 LEU A O 1
ATOM 1345 N N . ALA A 1 183 ? -12.925 -4.806 13.120 1.00 92.75 183 ALA A N 1
ATOM 1346 C CA . ALA A 1 183 ? -14.233 -5.448 13.220 1.00 92.75 183 ALA A CA 1
ATOM 1347 C C . ALA A 1 183 ? -14.949 -5.097 14.535 1.00 92.75 183 ALA A C 1
ATOM 1349 O O . ALA A 1 183 ? -16.150 -4.821 14.542 1.00 92.75 183 ALA A O 1
ATOM 1350 N N . LEU A 1 184 ? -14.208 -5.025 15.647 1.00 92.94 184 LEU A N 1
ATOM 1351 C CA . LEU A 1 184 ? -14.760 -4.657 16.951 1.00 92.94 184 LEU A CA 1
ATOM 1352 C C . LEU A 1 184 ? -15.183 -3.180 17.030 1.00 92.94 184 LEU A C 1
ATOM 1354 O O . LEU A 1 184 ? -16.216 -2.857 17.621 1.00 92.94 184 LEU A O 1
ATOM 1358 N N . VAL A 1 185 ? -14.387 -2.261 16.474 1.00 96.44 185 VAL A N 1
ATOM 1359 C CA . VAL A 1 185 ? -14.635 -0.817 16.621 1.00 96.44 185 VAL A CA 1
ATOM 1360 C C . VAL A 1 185 ? -15.651 -0.270 15.618 1.00 96.44 185 VAL A C 1
ATOM 1362 O O . VAL A 1 185 ? -16.349 0.694 15.937 1.00 96.44 185 VAL A O 1
ATOM 1365 N N . LYS A 1 186 ? -15.797 -0.893 14.443 1.00 96.75 186 LYS A N 1
ATOM 1366 C CA . LYS A 1 186 ? -16.761 -0.498 13.401 1.00 96.75 186 LYS A CA 1
ATOM 1367 C C . LYS A 1 186 ? -18.199 -0.306 13.925 1.00 96.75 186 LYS A C 1
ATOM 1369 O O . LYS A 1 186 ? -18.720 0.802 13.761 1.00 96.75 186 LYS A O 1
ATOM 1374 N N . PRO A 1 187 ? -18.838 -1.276 14.614 1.00 96.88 187 PRO A N 1
ATOM 1375 C CA . PRO A 1 187 ? -20.184 -1.078 15.160 1.00 96.88 187 PRO A CA 1
ATOM 1376 C C . PRO A 1 187 ? -20.225 -0.008 16.263 1.00 96.88 187 PRO A C 1
ATOM 1378 O O . PRO A 1 187 ? -21.194 0.743 16.363 1.00 96.88 187 PRO A O 1
ATOM 1381 N N . ALA A 1 188 ? -19.159 0.129 17.060 1.00 96.19 188 ALA A N 1
ATOM 1382 C CA . ALA A 1 188 ? -19.076 1.166 18.089 1.00 96.19 188 ALA A CA 1
ATOM 1383 C C . ALA A 1 188 ? -19.008 2.582 17.486 1.00 96.19 188 ALA A C 1
ATOM 1385 O O . ALA A 1 188 ? -19.590 3.512 18.043 1.00 96.19 188 ALA A O 1
ATOM 1386 N N . MET A 1 189 ? -18.339 2.754 16.339 1.00 97.50 189 MET A N 1
ATOM 1387 C CA . MET A 1 189 ? -18.334 4.011 15.579 1.00 97.50 189 MET A CA 1
ATOM 1388 C C . MET A 1 189 ? -19.719 4.326 15.008 1.00 97.50 189 MET A C 1
ATOM 1390 O O . MET A 1 189 ? -20.170 5.465 15.107 1.00 97.50 189 MET A O 1
ATOM 1394 N N . GLN A 1 190 ? -20.402 3.322 14.453 1.00 97.12 190 GLN A N 1
ATOM 1395 C CA . GLN A 1 190 ? -21.745 3.470 13.878 1.00 97.12 190 GLN A CA 1
ATOM 1396 C C . GLN A 1 190 ? -22.811 3.836 14.920 1.00 97.12 190 GLN A C 1
ATOM 1398 O O . GLN A 1 190 ? -23.793 4.487 14.579 1.00 97.12 190 GLN A O 1
ATOM 1403 N N . ALA A 1 191 ? -22.611 3.459 16.185 1.00 96.81 191 ALA A N 1
ATOM 1404 C CA . ALA A 1 191 ? -23.519 3.790 17.282 1.00 96.81 191 ALA A CA 1
ATOM 1405 C C . ALA A 1 191 ? -23.417 5.251 17.769 1.00 96.81 191 ALA A C 1
ATOM 1407 O O . ALA A 1 191 ? -24.222 5.681 18.598 1.00 96.81 191 ALA A O 1
ATOM 1408 N N . LEU A 1 192 ? -22.425 6.021 17.308 1.00 97.12 192 LEU A N 1
ATOM 1409 C CA . LEU A 1 192 ? -22.289 7.428 17.681 1.00 97.12 192 LEU A CA 1
ATOM 1410 C C . LEU A 1 192 ? -23.337 8.297 16.971 1.00 97.12 192 LEU A C 1
ATOM 1412 O O . LEU A 1 192 ? -23.792 7.998 15.870 1.00 97.12 192 LEU A O 1
ATOM 1416 N N . VAL A 1 193 ? -23.685 9.427 17.589 1.00 96.62 193 VAL A N 1
ATOM 1417 C CA . VAL A 1 193 ? -24.573 10.425 16.978 1.00 96.62 193 VAL A CA 1
ATOM 1418 C C . VAL A 1 193 ? -23.722 11.436 16.202 1.00 96.62 193 VAL A C 1
ATOM 1420 O O . VAL A 1 193 ? -22.837 12.058 16.802 1.00 96.62 193 VAL A O 1
ATOM 1423 N N . PRO A 1 194 ? -23.947 11.627 14.887 1.00 95.00 194 PRO A N 1
ATOM 1424 C CA . PRO A 1 194 ? -23.195 12.610 14.122 1.00 95.00 194 PRO A CA 1
ATOM 1425 C C . PRO A 1 194 ? -23.585 14.033 14.559 1.00 95.00 194 PRO A C 1
ATOM 1427 O O . PRO A 1 194 ? -24.743 14.289 14.897 1.00 95.00 194 PRO A O 1
ATOM 1430 N N . PRO A 1 195 ? -22.641 14.989 14.565 1.00 93.62 195 PRO A N 1
ATOM 1431 C CA . PRO A 1 195 ? -22.961 16.377 14.869 1.00 93.62 195 PRO A CA 1
ATOM 1432 C C . PRO A 1 195 ? -23.855 16.967 13.771 1.00 93.62 195 PRO A C 1
ATOM 1434 O O . PRO A 1 195 ? -23.630 16.728 12.588 1.00 93.62 195 PRO A O 1
ATOM 1437 N N . ALA A 1 196 ? -24.818 17.814 14.147 1.00 94.94 196 ALA A N 1
ATOM 1438 C CA . ALA A 1 196 ? -25.726 18.460 13.190 1.00 94.94 196 ALA A CA 1
ATOM 1439 C C . ALA A 1 196 ? -24.996 19.296 12.117 1.00 94.94 196 ALA A C 1
ATOM 1441 O O . ALA A 1 196 ? -25.514 19.500 11.025 1.00 94.94 196 ALA A O 1
ATOM 1442 N N . THR A 1 197 ? -23.784 19.767 12.421 1.00 94.56 197 THR A N 1
ATOM 1443 C CA . THR A 1 197 ? -22.927 20.527 11.501 1.00 94.56 197 THR A CA 1
ATOM 1444 C C . THR A 1 197 ? -22.167 19.660 10.494 1.00 94.56 197 THR A C 1
ATOM 1446 O O . THR A 1 197 ? -21.628 20.199 9.531 1.00 94.56 197 THR A O 1
ATOM 1449 N N . ASP A 1 198 ? -22.087 18.343 10.703 1.00 92.62 198 ASP A N 1
ATOM 1450 C CA . ASP A 1 198 ? -21.399 17.396 9.816 1.00 92.62 198 ASP A CA 1
ATOM 1451 C C . ASP A 1 198 ? -22.086 16.015 9.880 1.00 92.62 198 ASP A C 1
ATOM 1453 O O . ASP A 1 198 ? -21.571 15.097 10.531 1.00 92.62 198 ASP A O 1
ATOM 1457 N N . PRO A 1 199 ? -23.261 15.858 9.230 1.00 94.06 199 PRO A N 1
ATOM 1458 C CA . PRO A 1 199 ? -24.035 14.613 9.259 1.00 94.06 199 PRO A CA 1
ATOM 1459 C C . PRO A 1 199 ? -23.264 13.397 8.726 1.00 94.06 199 PRO A C 1
ATOM 1461 O O . PRO A 1 199 ? -23.462 12.284 9.207 1.00 94.06 199 PRO A O 1
ATOM 1464 N N . ASN A 1 200 ? -22.334 13.619 7.792 1.00 93.88 200 ASN A N 1
ATOM 1465 C CA . ASN A 1 200 ? -21.558 12.562 7.139 1.00 93.88 200 ASN A CA 1
ATOM 1466 C C . ASN A 1 200 ? -20.287 12.177 7.914 1.00 93.88 200 ASN A C 1
ATOM 1468 O O . ASN A 1 200 ? -19.547 11.288 7.500 1.00 93.88 200 ASN A O 1
ATOM 1472 N N . LYS A 1 201 ? -19.999 12.825 9.054 1.00 94.75 201 LYS A N 1
ATOM 1473 C CA . LYS A 1 201 ? -18.747 12.613 9.800 1.00 94.75 201 LYS A CA 1
ATOM 1474 C C . LYS A 1 201 ? -18.480 11.143 10.119 1.00 94.75 201 LYS A C 1
ATOM 1476 O O . LYS A 1 201 ? -17.346 10.684 10.007 1.00 94.75 201 LYS A O 1
ATOM 1481 N N . ILE A 1 202 ? -19.515 10.438 10.574 1.00 96.44 202 ILE A N 1
ATOM 1482 C CA . ILE A 1 202 ? -19.411 9.034 10.978 1.00 96.44 202 ILE A CA 1
ATOM 1483 C C . ILE A 1 202 ? -19.406 8.134 9.748 1.00 96.44 202 ILE A C 1
ATOM 1485 O O . ILE A 1 202 ? -18.575 7.235 9.678 1.00 96.44 202 ILE A O 1
ATOM 1489 N N . THR A 1 203 ? -20.286 8.382 8.776 1.00 95.06 203 THR A N 1
ATOM 1490 C CA . THR A 1 203 ? -20.383 7.556 7.565 1.00 95.06 203 THR A CA 1
ATOM 1491 C C . THR A 1 203 ? -19.083 7.576 6.770 1.00 95.06 203 THR A C 1
ATOM 1493 O O . THR A 1 203 ? -18.613 6.518 6.372 1.00 95.06 203 THR A O 1
ATOM 1496 N N . ASP A 1 204 ? -18.441 8.735 6.635 1.00 93.25 204 ASP A N 1
ATOM 1497 C CA . ASP A 1 204 ? -17.156 8.862 5.944 1.00 93.25 204 ASP A CA 1
ATOM 1498 C C . ASP A 1 204 ? -16.027 8.149 6.699 1.00 93.25 204 ASP A C 1
ATOM 1500 O O . ASP A 1 204 ? -15.219 7.435 6.107 1.00 93.25 204 ASP A O 1
ATOM 1504 N N . ALA A 1 205 ? -15.982 8.288 8.028 1.00 96.31 205 ALA A N 1
ATOM 1505 C CA . ALA A 1 205 ? -14.992 7.589 8.841 1.00 96.31 205 ALA A CA 1
ATOM 1506 C C . ALA A 1 205 ? -15.173 6.061 8.768 1.00 96.31 205 ALA A C 1
ATOM 1508 O O . ALA A 1 205 ? -14.197 5.322 8.654 1.00 96.31 205 ALA A O 1
ATOM 1509 N N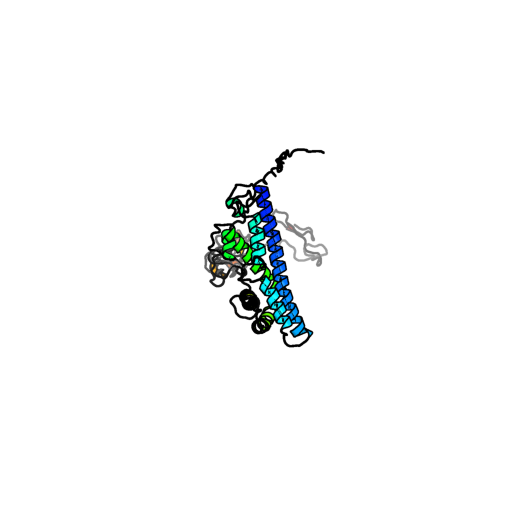 . VAL A 1 206 ? -16.418 5.579 8.791 1.00 96.12 206 VAL A N 1
ATOM 1510 C CA . VAL A 1 206 ? -16.741 4.155 8.626 1.00 96.12 206 VAL A CA 1
ATOM 1511 C C . VAL A 1 206 ? -16.430 3.675 7.206 1.00 96.12 206 VAL A C 1
ATOM 1513 O O . VAL A 1 206 ? -15.981 2.540 7.050 1.00 96.12 206 VAL A O 1
ATOM 1516 N N . ALA A 1 207 ? -16.603 4.515 6.183 1.00 91.94 207 ALA A N 1
ATOM 1517 C CA . ALA A 1 207 ? -16.198 4.200 4.815 1.00 91.94 207 ALA A CA 1
ATOM 1518 C C . ALA A 1 207 ? -14.674 4.038 4.709 1.00 91.94 207 ALA A C 1
ATOM 1520 O O . ALA A 1 207 ? -14.210 3.045 4.159 1.00 91.94 207 ALA A O 1
ATOM 1521 N N . GLY A 1 208 ? -13.895 4.944 5.313 1.00 92.31 208 GLY A N 1
ATOM 1522 C CA . GLY A 1 208 ? -12.434 4.824 5.381 1.00 92.31 208 GLY A CA 1
ATOM 1523 C C . GLY A 1 208 ? -11.964 3.569 6.124 1.00 92.31 208 GLY A C 1
ATOM 1524 O O . GLY A 1 208 ? -11.040 2.898 5.671 1.00 92.31 208 GLY A O 1
ATOM 1525 N N . LEU A 1 209 ? -12.627 3.215 7.231 1.00 95.81 209 LEU A N 1
ATOM 1526 C CA . LEU A 1 209 ? -12.369 1.959 7.940 1.00 95.81 209 LEU A CA 1
ATOM 1527 C C . LEU A 1 209 ? -12.698 0.751 7.065 1.00 95.81 209 LEU A C 1
ATOM 1529 O O . LEU A 1 209 ? -11.888 -0.159 6.969 1.00 95.81 209 LEU A O 1
ATOM 1533 N N . THR A 1 210 ? -13.860 0.749 6.413 1.00 91.62 210 THR A N 1
ATOM 1534 C CA . THR A 1 210 ? -14.309 -0.372 5.572 1.00 91.62 210 THR A CA 1
ATOM 1535 C C . THR A 1 210 ? -13.401 -0.565 4.358 1.00 91.62 210 THR A C 1
ATOM 1537 O O . THR A 1 210 ? -13.134 -1.697 3.982 1.00 91.62 210 THR A O 1
ATOM 1540 N N . ALA A 1 211 ? -12.882 0.518 3.775 1.00 88.38 211 ALA A N 1
ATOM 1541 C CA . ALA A 1 211 ? -11.908 0.438 2.691 1.00 88.38 211 ALA A CA 1
ATOM 1542 C C . ALA A 1 211 ? -10.570 -0.165 3.154 1.00 88.38 211 ALA A C 1
ATOM 1544 O O . ALA A 1 211 ? -9.984 -0.964 2.434 1.00 88.38 211 ALA A O 1
ATOM 1545 N N . LEU A 1 212 ? -10.096 0.190 4.356 1.00 91.38 212 LEU A N 1
ATOM 1546 C CA . LEU A 1 212 ? -8.902 -0.422 4.947 1.00 91.38 212 LEU A CA 1
ATOM 1547 C C . LEU A 1 212 ? -9.118 -1.911 5.249 1.00 91.38 212 LEU A C 1
ATOM 1549 O O . LEU A 1 212 ? -8.252 -2.718 4.941 1.00 91.38 212 LEU A O 1
ATOM 1553 N N . ASP A 1 213 ? -10.253 -2.244 5.860 1.00 89.94 213 ASP A N 1
ATOM 1554 C CA . ASP A 1 213 ? -10.659 -3.606 6.214 1.00 89.94 213 ASP A CA 1
ATOM 1555 C C . ASP A 1 213 ? -10.667 -4.506 4.970 1.00 89.94 213 ASP A C 1
ATOM 1557 O O . ASP A 1 213 ? -9.906 -5.466 4.903 1.00 89.94 213 ASP A O 1
ATOM 1561 N N . ALA A 1 214 ? -11.393 -4.098 3.923 1.00 83.56 214 ALA A N 1
ATOM 1562 C CA . ALA A 1 214 ? -11.444 -4.814 2.650 1.00 83.56 214 ALA A CA 1
ATOM 1563 C C . ALA A 1 214 ? -10.068 -4.939 1.973 1.00 83.56 214 ALA A C 1
ATOM 1565 O O . ALA A 1 214 ? -9.737 -5.989 1.431 1.00 83.56 214 ALA A O 1
ATOM 1566 N N . ALA A 1 215 ? -9.241 -3.889 2.014 1.00 82.31 215 ALA A N 1
ATOM 1567 C CA . ALA A 1 215 ? -7.900 -3.949 1.438 1.00 82.31 215 ALA A CA 1
ATOM 1568 C C . ALA A 1 215 ? -6.987 -4.932 2.191 1.00 82.31 215 ALA A C 1
ATOM 1570 O O . ALA A 1 215 ? -6.192 -5.632 1.571 1.00 82.31 215 ALA A O 1
ATOM 1571 N N . MET A 1 216 ? -7.091 -4.991 3.521 1.00 82.50 216 MET A N 1
ATOM 1572 C CA . MET A 1 216 ? -6.277 -5.885 4.342 1.00 82.50 216 MET A CA 1
ATOM 1573 C C . MET A 1 216 ? -6.728 -7.347 4.243 1.00 82.50 216 MET A C 1
ATOM 1575 O O . MET A 1 216 ? -5.860 -8.205 4.113 1.00 82.50 216 MET A O 1
ATOM 1579 N N . GLU A 1 217 ? -8.032 -7.632 4.276 1.00 77.12 217 GLU A N 1
ATOM 1580 C CA . GLU A 1 217 ? -8.592 -8.991 4.120 1.00 77.12 217 GLU A CA 1
ATOM 1581 C C . GLU A 1 217 ? -8.261 -9.612 2.752 1.00 77.12 217 GLU A C 1
ATOM 1583 O O . GLU A 1 217 ? -8.115 -10.829 2.639 1.00 77.12 217 GLU A O 1
ATOM 1588 N N . GLY A 1 218 ? -8.088 -8.783 1.715 1.00 70.06 218 GLY A N 1
ATOM 1589 C CA . GLY A 1 218 ? -7.852 -9.248 0.350 1.00 70.06 218 GLY A CA 1
ATOM 1590 C C . GLY A 1 218 ? -9.045 -10.041 -0.196 1.00 70.06 218 GLY A C 1
ATOM 1591 O O . GLY A 1 218 ? -10.191 -9.719 0.097 1.00 70.06 218 GLY A O 1
ATOM 1592 N N . GLY A 1 219 ? -8.789 -11.052 -1.034 1.00 59.91 219 GLY A N 1
ATOM 1593 C CA . GLY A 1 219 ? -9.842 -11.854 -1.683 1.00 59.91 219 GLY A CA 1
ATOM 1594 C C . GLY A 1 219 ? -10.230 -13.148 -0.955 1.00 59.91 219 GLY A C 1
ATOM 1595 O O . GLY A 1 219 ? -11.074 -13.885 -1.460 1.00 59.91 219 GLY A O 1
ATOM 1596 N N . ALA A 1 220 ? -9.583 -13.466 0.172 1.00 57.62 220 ALA A N 1
ATOM 1597 C CA . ALA A 1 220 ? -9.684 -14.778 0.817 1.00 57.62 220 ALA A CA 1
ATOM 1598 C C . ALA A 1 220 ? -10.668 -14.840 2.002 1.00 57.62 220 ALA A C 1
ATOM 1600 O O . ALA A 1 220 ? -10.979 -15.947 2.440 1.00 57.62 220 ALA A O 1
ATOM 1601 N N . ASP A 1 221 ? -11.148 -13.692 2.507 1.00 63.81 221 ASP A N 1
ATOM 1602 C CA . ASP A 1 221 ? -12.055 -13.567 3.667 1.00 63.81 221 ASP A CA 1
ATOM 1603 C C . ASP A 1 221 ? -11.659 -14.468 4.868 1.00 63.81 221 ASP A C 1
ATOM 1605 O O . ASP A 1 221 ? -12.511 -15.017 5.573 1.00 63.81 221 ASP A O 1
ATOM 1609 N N . ASP A 1 222 ? -10.356 -14.672 5.101 1.00 65.44 222 ASP A N 1
ATOM 1610 C CA . ASP A 1 222 ? -9.825 -15.595 6.115 1.00 65.44 222 ASP A CA 1
ATOM 1611 C C . ASP A 1 222 ? -9.406 -14.895 7.420 1.00 65.44 222 ASP A C 1
ATOM 1613 O O . ASP A 1 222 ? -8.828 -15.520 8.320 1.00 65.44 222 ASP A O 1
ATOM 1617 N N . ASN A 1 223 ? -9.730 -13.604 7.554 1.00 65.12 223 ASN A N 1
ATOM 1618 C CA . ASN A 1 223 ? -9.409 -12.763 8.699 1.00 65.12 223 ASN A CA 1
ATOM 1619 C C . ASN A 1 223 ? -7.892 -12.648 8.947 1.00 65.12 223 ASN A C 1
ATOM 1621 O O . ASN A 1 223 ? -7.441 -12.446 10.087 1.00 65.12 223 ASN A O 1
ATOM 1625 N N . ARG A 1 224 ? -7.093 -12.790 7.879 1.00 65.00 224 ARG A N 1
ATOM 1626 C CA . ARG A 1 224 ? -5.643 -12.585 7.858 1.00 65.00 224 ARG A CA 1
ATOM 1627 C C . ARG A 1 224 ? -5.287 -11.519 6.824 1.00 65.00 224 ARG A C 1
ATOM 1629 O O . ARG A 1 224 ? -5.913 -11.450 5.774 1.00 65.00 224 ARG A O 1
ATOM 1636 N N . PRO A 1 225 ? -4.252 -10.694 7.073 1.00 66.44 225 PRO A N 1
ATOM 1637 C CA . PRO A 1 225 ? -3.820 -9.740 6.066 1.00 66.44 225 PRO A CA 1
ATOM 1638 C C . PRO A 1 225 ? -3.275 -10.458 4.818 1.00 66.44 225 PRO A C 1
ATOM 1640 O O . PRO A 1 225 ? -2.165 -10.987 4.861 1.00 66.44 225 PRO A O 1
ATOM 1643 N N . THR A 1 226 ? -4.031 -10.458 3.716 1.00 59.75 226 THR A N 1
ATOM 1644 C CA . THR A 1 226 ? -3.625 -11.020 2.407 1.00 59.75 226 THR A CA 1
ATOM 1645 C C . THR A 1 226 ? -3.449 -9.941 1.330 1.00 59.75 226 THR A C 1
ATOM 1647 O O . THR A 1 226 ? -3.505 -10.226 0.136 1.00 59.75 226 THR A O 1
ATOM 1650 N N . LEU A 1 227 ? -3.222 -8.698 1.777 1.00 65.88 227 LEU A N 1
ATOM 1651 C CA . LEU A 1 227 ? -3.105 -7.459 1.003 1.00 65.88 227 LEU A CA 1
ATOM 1652 C C . LEU A 1 227 ? -2.592 -7.645 -0.435 1.00 65.88 227 LEU A C 1
ATOM 1654 O O . LEU A 1 227 ? -1.437 -8.006 -0.661 1.00 65.88 227 LEU A O 1
ATOM 1658 N N . GLN A 1 228 ? -3.443 -7.289 -1.395 1.00 62.41 228 GLN A N 1
ATOM 1659 C CA . GLN A 1 228 ? -3.152 -7.340 -2.825 1.00 62.41 228 GLN A CA 1
ATOM 1660 C C . GLN A 1 228 ? -2.771 -5.936 -3.313 1.00 62.41 228 GLN A C 1
ATOM 1662 O O . GLN A 1 228 ? -3.617 -5.148 -3.736 1.00 62.41 228 GLN A O 1
ATOM 1667 N N . CYS A 1 229 ? -1.485 -5.592 -3.209 1.00 60.94 229 CYS A N 1
ATOM 1668 C CA . CYS A 1 229 ? -0.947 -4.357 -3.781 1.00 60.94 229 CYS A CA 1
ATOM 1669 C C . CYS A 1 229 ? -0.672 -4.517 -5.275 1.00 60.94 229 CYS A C 1
ATOM 1671 O O . CYS A 1 229 ? 0.485 -4.592 -5.678 1.00 60.94 229 CYS A O 1
ATOM 1673 N N . GLY A 1 230 ? -1.740 -4.524 -6.070 1.00 52.88 230 GLY A N 1
ATOM 1674 C CA . GLY A 1 230 ? -1.650 -4.378 -7.517 1.00 52.88 230 GLY A CA 1
ATOM 1675 C C . GLY A 1 230 ? -1.209 -5.612 -8.284 1.00 52.88 230 GLY A C 1
ATOM 1676 O O . GLY A 1 230 ? -0.250 -5.543 -9.044 1.00 52.88 230 GLY A O 1
ATOM 1677 N N . GLY A 1 231 ? -1.952 -6.697 -8.107 1.00 54.97 231 GLY A N 1
ATOM 1678 C CA . GLY A 1 231 ? -1.960 -7.802 -9.049 1.00 54.97 231 GLY A CA 1
ATOM 1679 C C . GLY A 1 231 ? -2.556 -9.046 -8.429 1.00 54.97 231 GLY A C 1
ATOM 1680 O O . GLY A 1 231 ? -2.248 -9.401 -7.295 1.00 54.97 231 GLY A O 1
ATOM 1681 N N . SER A 1 232 ? -3.489 -9.638 -9.150 1.00 61.84 232 SER A N 1
ATOM 1682 C CA . SER A 1 232 ? -4.049 -10.949 -8.870 1.00 61.84 232 SER A CA 1
ATOM 1683 C C . SER A 1 232 ? -3.738 -11.798 -10.080 1.00 61.84 232 SER A C 1
ATOM 1685 O O . SER A 1 232 ? -3.871 -11.292 -11.192 1.00 61.84 232 SER A O 1
ATOM 1687 N N . CYS A 1 233 ? -3.442 -13.072 -9.863 1.00 64.06 233 CYS A N 1
ATOM 1688 C CA . CYS A 1 233 ? -3.165 -13.990 -10.949 1.00 64.06 233 CYS A CA 1
ATOM 1689 C C . CYS A 1 233 ? -4.150 -13.883 -12.131 1.00 64.06 233 CYS A C 1
ATOM 1691 O O . CYS A 1 233 ? -5.368 -13.999 -11.952 1.00 64.06 233 CYS A O 1
ATOM 1693 N N . GLY A 1 234 ? -3.610 -13.719 -13.336 1.00 63.06 234 GLY A N 1
ATOM 1694 C CA . GLY A 1 234 ? -4.316 -13.510 -14.597 1.00 63.06 234 GLY A CA 1
ATOM 1695 C C . GLY A 1 234 ? -4.312 -12.065 -15.113 1.00 63.06 234 GLY A C 1
ATOM 1696 O O . GLY A 1 234 ? -5.105 -11.762 -16.008 1.00 63.06 234 GLY A O 1
ATOM 1697 N N . ASP A 1 235 ? -3.473 -11.176 -14.575 1.00 65.88 235 ASP A N 1
ATOM 1698 C CA . ASP A 1 235 ? -3.327 -9.784 -15.026 1.00 65.88 235 ASP A CA 1
ATOM 1699 C C . ASP A 1 235 ? -2.272 -9.600 -16.140 1.00 65.88 235 ASP A C 1
ATOM 1701 O O . ASP A 1 235 ? -2.157 -8.522 -16.732 1.00 65.88 235 ASP A O 1
ATOM 1705 N N . GLY A 1 236 ? -1.568 -10.679 -16.495 1.00 65.69 236 GLY A N 1
ATOM 1706 C CA . GLY A 1 236 ? -0.583 -10.727 -17.569 1.00 65.69 236 GLY A CA 1
ATOM 1707 C C . GLY A 1 236 ? 0.801 -10.182 -17.211 1.00 65.69 236 GLY A C 1
ATOM 1708 O O . GLY A 1 236 ? 1.622 -10.056 -18.125 1.00 65.69 236 GLY A O 1
ATOM 1709 N N . LEU A 1 237 ? 1.073 -9.859 -15.939 1.00 62.03 237 LEU A N 1
ATOM 1710 C CA . LEU A 1 237 ? 2.369 -9.384 -15.448 1.00 62.03 237 LEU A CA 1
ATOM 1711 C C . LEU A 1 237 ? 2.812 -10.124 -14.174 1.00 62.03 237 LEU A C 1
ATOM 1713 O O . LEU A 1 237 ? 2.066 -10.270 -13.216 1.00 62.03 237 LEU A O 1
ATOM 1717 N N . LYS A 1 238 ? 4.084 -10.524 -14.087 1.00 76.62 238 LYS A N 1
ATOM 1718 C CA . LYS A 1 238 ? 4.620 -11.163 -12.876 1.00 76.62 238 LYS A CA 1
ATOM 1719 C C . LYS A 1 238 ? 4.820 -10.125 -11.762 1.00 76.62 238 LYS A C 1
ATOM 1721 O O . LYS A 1 238 ? 5.785 -9.354 -11.798 1.00 76.62 238 LYS A O 1
ATOM 1726 N N . ASN A 1 239 ? 3.980 -10.144 -10.726 1.00 67.69 239 ASN A N 1
ATOM 1727 C CA . ASN A 1 239 ? 4.037 -9.202 -9.601 1.00 67.69 239 ASN A CA 1
ATOM 1728 C C . ASN A 1 239 ? 3.660 -9.859 -8.245 1.00 67.69 239 ASN A C 1
ATOM 1730 O O . ASN A 1 239 ? 3.354 -11.042 -8.170 1.00 67.69 239 ASN A O 1
ATOM 1734 N N . GLY A 1 240 ? 3.760 -9.119 -7.133 1.00 69.38 240 GLY A N 1
ATOM 1735 C CA . GLY A 1 240 ? 3.311 -9.610 -5.819 1.00 69.38 240 GLY A CA 1
ATOM 1736 C C . GLY A 1 240 ? 3.946 -10.940 -5.370 1.00 69.38 240 GLY A C 1
ATOM 1737 O O . GLY A 1 240 ? 5.168 -11.038 -5.233 1.00 69.38 240 GLY A O 1
ATOM 1738 N N . SER A 1 241 ? 3.103 -11.941 -5.084 1.00 65.25 241 SER A N 1
ATOM 1739 C CA . SER A 1 241 ? 3.504 -13.319 -4.744 1.00 65.25 241 SER A CA 1
ATOM 1740 C C . SER A 1 241 ? 3.613 -14.256 -5.953 1.00 65.25 241 SER A C 1
ATOM 1742 O O . SER A 1 241 ? 3.958 -15.428 -5.776 1.00 65.25 241 SER A O 1
ATOM 1744 N N . ASP A 1 242 ? 3.330 -13.763 -7.155 1.00 76.81 242 ASP A N 1
ATOM 1745 C CA . ASP A 1 242 ? 3.233 -14.573 -8.358 1.00 76.81 242 ASP A CA 1
ATOM 1746 C C . ASP A 1 242 ? 4.625 -14.914 -8.904 1.00 76.81 242 ASP A C 1
ATOM 1748 O O . ASP A 1 242 ? 5.549 -14.093 -8.970 1.00 76.81 242 ASP A O 1
ATOM 1752 N N . GLN A 1 243 ? 4.805 -16.177 -9.290 1.00 82.00 243 GLN A N 1
ATOM 1753 C CA . GLN A 1 243 ? 6.047 -16.631 -9.916 1.00 82.00 243 GLN A CA 1
ATOM 1754 C C . GLN A 1 243 ? 6.087 -16.289 -11.411 1.00 82.00 243 GLN A C 1
ATOM 1756 O O . GLN A 1 243 ? 7.174 -16.218 -11.986 1.00 82.00 243 GLN A O 1
ATOM 1761 N N . CYS A 1 244 ? 4.923 -16.074 -12.020 1.00 83.94 244 CYS A N 1
ATOM 1762 C CA . CYS A 1 244 ? 4.694 -15.663 -13.403 1.00 83.94 244 CYS A CA 1
ATOM 1763 C C . CYS A 1 244 ? 3.235 -15.206 -13.557 1.00 83.94 244 CYS A C 1
ATOM 1765 O O . CYS A 1 244 ? 2.425 -15.524 -12.692 1.00 83.94 244 CYS A O 1
ATOM 1767 N N . ASP A 1 245 ? 2.882 -14.577 -14.679 1.00 82.44 245 ASP A N 1
ATOM 1768 C CA . ASP A 1 245 ? 1.483 -14.396 -15.081 1.00 82.44 245 ASP A CA 1
ATOM 1769 C C . ASP A 1 245 ? 1.341 -14.404 -16.609 1.00 82.44 245 ASP A C 1
ATOM 1771 O O . ASP A 1 245 ? 1.984 -13.631 -17.324 1.00 82.44 245 ASP A O 1
ATOM 1775 N N . GLY A 1 246 ? 0.517 -15.313 -17.132 1.00 83.12 246 GLY A N 1
ATOM 1776 C CA . GLY A 1 246 ? 0.314 -15.467 -18.569 1.00 83.12 246 GLY A CA 1
ATOM 1777 C C . GLY A 1 246 ? 1.633 -15.688 -19.319 1.00 83.12 246 GLY A C 1
ATOM 1778 O O . GLY A 1 246 ? 2.252 -16.747 -19.207 1.00 83.12 246 GLY A O 1
ATOM 1779 N N . GLY A 1 247 ? 2.037 -14.697 -20.121 1.00 82.62 247 GLY A N 1
ATOM 1780 C CA . GLY A 1 247 ? 3.303 -14.702 -20.864 1.00 82.62 247 GLY A CA 1
ATOM 1781 C C . GLY A 1 247 ? 4.476 -14.035 -20.138 1.00 82.62 247 GLY A C 1
ATOM 1782 O O . GLY A 1 247 ? 5.619 -14.191 -20.571 1.00 82.62 247 GLY A O 1
ATOM 1783 N N . ASP A 1 248 ? 4.226 -13.302 -19.053 1.00 86.06 248 ASP A N 1
ATOM 1784 C CA . ASP A 1 248 ? 5.275 -12.684 -18.254 1.00 86.06 248 ASP A CA 1
ATOM 1785 C C . ASP A 1 248 ? 5.825 -13.689 -17.238 1.00 86.06 248 ASP A C 1
ATOM 1787 O O . ASP A 1 248 ? 5.291 -13.908 -16.151 1.00 86.06 248 ASP A O 1
ATOM 1791 N N . LEU A 1 249 ? 6.929 -14.332 -17.612 1.00 89.19 249 LEU A N 1
ATOM 1792 C CA . LEU A 1 249 ? 7.638 -15.290 -16.764 1.00 89.19 249 LEU A CA 1
ATOM 1793 C C . LEU A 1 249 ? 8.701 -14.610 -15.881 1.00 89.19 249 LEU A C 1
ATOM 1795 O O . LEU A 1 249 ? 9.494 -15.288 -15.228 1.00 89.19 249 LEU A O 1
ATOM 1799 N N . GLY A 1 250 ? 8.795 -13.272 -15.895 1.00 85.50 250 GLY A N 1
ATOM 1800 C CA . GLY A 1 250 ? 9.809 -12.522 -15.152 1.00 85.50 250 GLY A CA 1
ATOM 1801 C C . GLY A 1 250 ? 11.247 -12.869 -15.527 1.00 85.50 250 GLY A C 1
ATOM 1802 O O . GLY A 1 250 ? 12.118 -12.897 -14.656 1.00 85.50 250 GLY A O 1
ATOM 1803 N N . GLY A 1 251 ? 11.479 -13.210 -16.796 1.00 86.19 251 GLY A N 1
ATOM 1804 C CA . GLY A 1 251 ? 12.781 -13.641 -17.308 1.00 86.19 251 GLY A CA 1
ATOM 1805 C C . GLY A 1 251 ? 13.186 -15.070 -16.929 1.00 86.19 251 GLY A C 1
ATOM 1806 O O . GLY A 1 251 ? 14.274 -15.500 -17.311 1.00 86.19 251 GLY A O 1
ATOM 1807 N N . ALA A 1 252 ? 12.338 -15.818 -16.214 1.00 89.94 252 ALA A N 1
ATOM 1808 C CA . ALA A 1 252 ? 12.574 -17.233 -15.973 1.00 89.94 252 ALA A CA 1
ATOM 1809 C C . ALA A 1 252 ? 12.447 -18.025 -17.282 1.00 89.94 252 ALA A C 1
ATOM 1811 O O . ALA A 1 252 ? 11.569 -17.794 -18.111 1.00 89.94 252 ALA A O 1
ATOM 1812 N N . THR A 1 253 ? 13.338 -18.989 -17.453 1.00 92.06 253 THR A N 1
ATOM 1813 C CA . THR A 1 253 ? 13.346 -19.967 -18.540 1.00 92.06 253 THR A CA 1
ATOM 1814 C C . THR A 1 253 ? 13.537 -21.354 -17.939 1.00 92.06 253 THR A C 1
ATOM 1816 O O . THR A 1 253 ? 14.018 -21.479 -16.812 1.00 92.06 253 THR A O 1
ATOM 1819 N N . CYS A 1 254 ? 13.211 -22.414 -18.682 1.00 89.81 254 CYS A N 1
ATOM 1820 C CA . CYS A 1 254 ? 13.542 -23.772 -18.246 1.00 89.81 254 CYS A CA 1
ATOM 1821 C C . CYS A 1 254 ? 15.045 -23.883 -17.917 1.00 89.81 254 CYS A C 1
ATOM 1823 O O . CYS A 1 254 ? 15.414 -24.379 -16.856 1.00 89.81 254 CYS A O 1
ATOM 1825 N N . VAL A 1 255 ? 15.905 -23.288 -18.752 1.00 85.69 255 VAL A N 1
ATOM 1826 C CA . VAL A 1 255 ? 17.361 -23.273 -18.538 1.00 85.69 255 VAL A CA 1
ATOM 1827 C C . VAL A 1 255 ? 17.751 -22.586 -17.229 1.00 85.69 255 VAL A C 1
ATOM 1829 O O . VAL A 1 255 ? 18.533 -23.130 -16.456 1.00 85.69 255 VAL A O 1
ATOM 1832 N N . SER A 1 256 ? 17.170 -21.425 -16.915 1.00 89.75 256 SER A N 1
ATOM 1833 C CA . SER A 1 256 ? 17.482 -20.723 -15.660 1.00 89.75 256 SER A CA 1
ATOM 1834 C C . SER A 1 256 ? 16.998 -21.456 -14.404 1.00 89.75 256 SER A C 1
ATOM 1836 O O . SER A 1 256 ? 17.430 -21.116 -13.308 1.00 89.75 256 SER A O 1
ATOM 1838 N N . LEU A 1 257 ? 16.087 -22.424 -14.547 1.00 84.31 257 LEU A N 1
ATOM 1839 C CA . LEU A 1 257 ? 15.553 -23.246 -13.458 1.00 84.31 257 LEU A CA 1
ATOM 1840 C C . LEU A 1 257 ? 16.266 -24.604 -13.322 1.00 84.31 257 LEU A C 1
ATOM 1842 O O . LEU A 1 257 ? 15.848 -25.420 -12.505 1.00 84.31 257 LEU A O 1
ATOM 1846 N N . GLY A 1 258 ? 17.336 -24.841 -14.090 1.00 79.19 258 GLY A N 1
ATOM 1847 C CA . GLY A 1 258 ? 18.130 -26.074 -14.026 1.00 79.19 258 GLY A CA 1
ATOM 1848 C C . GLY A 1 258 ? 17.641 -27.197 -14.943 1.00 79.19 258 GLY A C 1
ATOM 1849 O O . GLY A 1 258 ? 17.921 -28.360 -14.683 1.00 79.19 258 GLY A O 1
ATOM 1850 N N . PHE A 1 259 ? 16.888 -26.868 -15.993 1.00 80.25 259 PHE A N 1
ATOM 1851 C CA . PHE A 1 259 ? 16.500 -27.802 -17.053 1.00 80.25 259 PHE A CA 1
ATOM 1852 C C . PHE A 1 259 ? 17.406 -27.613 -18.282 1.00 80.25 259 PHE A C 1
ATOM 1854 O O . PHE A 1 259 ? 17.984 -26.547 -18.476 1.00 80.25 259 PHE A O 1
ATOM 1861 N N . SER A 1 260 ? 17.506 -28.612 -19.160 1.00 78.12 260 SER A N 1
ATOM 1862 C CA . SER A 1 260 ? 18.355 -28.526 -20.363 1.00 78.12 260 SER A CA 1
ATOM 1863 C C . SER A 1 260 ? 17.725 -27.688 -21.489 1.00 78.12 260 SER A C 1
ATOM 1865 O O . SER A 1 260 ? 18.425 -27.201 -22.378 1.00 78.12 260 SER A O 1
ATOM 1867 N N . GLY A 1 261 ? 16.405 -27.475 -21.445 1.00 82.25 261 GLY A N 1
ATOM 1868 C CA . GLY A 1 261 ? 15.655 -26.702 -22.436 1.00 82.25 261 GLY A CA 1
ATOM 1869 C C . GLY A 1 261 ? 14.140 -26.813 -22.251 1.00 82.25 261 GLY A C 1
ATOM 1870 O O . GLY A 1 261 ? 13.664 -27.151 -21.170 1.00 82.25 261 GLY A O 1
ATOM 1871 N N . GLY A 1 262 ? 13.374 -26.532 -23.308 1.00 86.38 262 GLY A N 1
ATOM 1872 C CA . GLY A 1 262 ? 11.905 -26.617 -23.319 1.00 86.38 262 GLY A CA 1
ATOM 1873 C C . GLY A 1 262 ? 11.193 -25.263 -23.268 1.00 86.38 262 GLY A C 1
ATOM 1874 O O . GLY A 1 262 ? 11.819 -24.206 -23.379 1.00 86.38 262 GLY A O 1
ATOM 1875 N N . THR A 1 263 ? 9.867 -25.300 -23.128 1.00 90.94 263 THR A N 1
ATOM 1876 C CA . THR A 1 263 ? 9.016 -24.102 -23.050 1.00 90.94 263 THR A CA 1
ATOM 1877 C C . THR A 1 263 ? 8.444 -23.987 -21.646 1.00 90.94 263 THR A C 1
ATOM 1879 O O . THR A 1 263 ? 7.674 -24.838 -21.216 1.00 90.94 263 THR A O 1
ATOM 1882 N N . LEU A 1 264 ? 8.839 -22.933 -20.930 1.00 89.81 264 LEU A N 1
ATOM 1883 C CA . LEU A 1 264 ? 8.300 -22.619 -19.611 1.00 89.81 264 LEU A CA 1
ATOM 1884 C C . LEU A 1 264 ? 6.962 -21.898 -19.789 1.00 89.81 264 LEU A C 1
ATOM 1886 O O . LEU A 1 264 ? 6.862 -20.997 -20.622 1.00 89.81 264 LEU A O 1
ATOM 1890 N N . ALA A 1 265 ? 5.949 -22.299 -19.028 1.00 91.56 265 ALA A N 1
ATOM 1891 C CA . ALA A 1 265 ? 4.630 -21.681 -19.057 1.00 91.56 265 ALA A CA 1
ATOM 1892 C C . ALA A 1 265 ? 4.252 -21.144 -17.675 1.00 91.56 265 ALA A C 1
ATOM 1894 O O . ALA A 1 265 ? 4.906 -21.436 -16.671 1.00 91.56 265 ALA A O 1
ATOM 1895 N N . CYS A 1 266 ? 3.174 -20.366 -17.634 1.00 90.00 266 CYS A N 1
ATOM 1896 C CA . CYS A 1 266 ? 2.554 -19.953 -16.392 1.00 90.00 266 CYS A CA 1
ATOM 1897 C C . CYS A 1 266 ? 1.218 -20.661 -16.184 1.00 90.00 266 CYS A C 1
ATOM 1899 O O . CYS A 1 266 ? 0.364 -20.662 -17.072 1.00 90.00 266 CYS A O 1
ATOM 19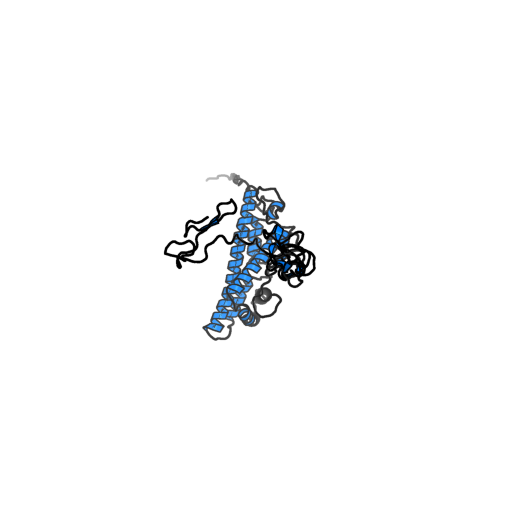01 N N . SER A 1 267 ? 1.031 -21.266 -15.011 1.00 84.94 267 SER A N 1
ATOM 1902 C CA . SER A 1 267 ? -0.249 -21.878 -14.648 1.00 84.94 267 SER A CA 1
ATOM 1903 C C . SER A 1 267 ? -1.310 -20.817 -14.327 1.00 84.94 267 SER A C 1
ATOM 1905 O O . SER A 1 267 ? -0.989 -19.697 -13.942 1.00 84.94 267 SER A O 1
ATOM 1907 N N . GLY A 1 268 ? -2.594 -21.193 -14.377 1.00 73.25 268 GLY A N 1
ATOM 1908 C CA . GLY A 1 268 ? -3.713 -20.328 -13.956 1.00 73.25 268 GLY A CA 1
ATOM 1909 C C . GLY A 1 268 ? -3.778 -20.041 -12.447 1.00 73.25 268 GLY A C 1
ATOM 1910 O O . GLY A 1 268 ? -4.751 -19.470 -11.971 1.00 73.25 268 GLY A O 1
ATOM 1911 N N . SER A 1 269 ? -2.774 -20.483 -11.687 1.00 78.19 269 SER A N 1
ATOM 1912 C CA . SER A 1 269 ? -2.555 -20.129 -10.280 1.00 78.19 269 SER A CA 1
ATOM 1913 C C . SER A 1 269 ? -1.239 -19.366 -10.084 1.00 78.19 269 SER A C 1
ATOM 1915 O O . SER A 1 269 ? -0.753 -19.277 -8.962 1.00 78.19 269 SER A O 1
ATOM 1917 N N . CYS A 1 270 ? -0.651 -18.861 -11.174 1.00 82.31 270 CYS A N 1
ATOM 1918 C CA . CYS A 1 270 ? 0.522 -17.987 -11.195 1.00 82.31 270 CYS A CA 1
ATOM 1919 C C . CYS A 1 270 ? 1.772 -18.576 -10.543 1.00 82.31 270 CYS A C 1
ATOM 1921 O O . CYS A 1 270 ? 2.628 -17.908 -9.961 1.00 82.31 270 CYS A O 1
ATOM 1923 N N . VAL A 1 271 ? 1.886 -19.891 -10.714 1.00 87.88 271 VAL A N 1
ATOM 1924 C CA . VAL A 1 271 ? 3.076 -20.690 -10.443 1.00 87.88 271 VAL A CA 1
ATOM 1925 C C . VAL A 1 271 ? 3.696 -21.090 -11.776 1.00 87.88 271 VAL A C 1
ATOM 1927 O O . VAL A 1 271 ? 2.966 -21.427 -12.717 1.00 87.88 271 VAL A O 1
ATOM 1930 N N . LEU A 1 272 ? 5.029 -21.072 -11.844 1.00 90.19 272 LEU A N 1
ATOM 1931 C CA . LEU A 1 272 ? 5.769 -21.527 -13.016 1.00 90.19 272 LEU A CA 1
ATOM 1932 C C . LEU A 1 272 ? 5.455 -23.000 -13.284 1.00 90.19 272 LEU A C 1
ATOM 1934 O O . LEU A 1 272 ? 5.643 -23.857 -12.420 1.00 90.19 272 LEU A O 1
ATOM 1938 N N . ASP A 1 273 ? 4.977 -23.286 -14.490 1.00 91.88 273 ASP A N 1
ATOM 1939 C CA . ASP A 1 273 ? 4.682 -24.636 -14.945 1.00 91.88 273 ASP A CA 1
ATOM 1940 C C . ASP A 1 273 ? 5.881 -25.180 -15.725 1.00 91.88 273 ASP A C 1
ATOM 1942 O O . ASP A 1 273 ? 6.144 -24.799 -16.869 1.00 91.88 273 ASP A O 1
ATOM 1946 N N . THR A 1 274 ? 6.622 -26.076 -15.075 1.00 91.88 274 THR A N 1
ATOM 1947 C CA . THR A 1 274 ? 7.803 -26.738 -15.634 1.00 91.88 274 THR A CA 1
ATOM 1948 C C . THR A 1 274 ? 7.475 -28.046 -16.353 1.00 91.88 274 THR A C 1
ATOM 1950 O O . THR A 1 274 ? 8.390 -28.729 -16.804 1.00 91.88 274 THR A O 1
ATOM 1953 N N . SER A 1 275 ? 6.197 -28.414 -16.509 1.00 86.75 275 SER A N 1
ATOM 1954 C CA . SER A 1 275 ? 5.793 -29.681 -17.143 1.00 86.75 275 SER A CA 1
ATOM 1955 C C . SER A 1 275 ? 6.242 -29.815 -18.602 1.00 86.75 275 SER A C 1
ATOM 1957 O O . SER A 1 275 ? 6.433 -30.928 -19.084 1.00 86.75 275 SER A O 1
ATOM 1959 N N . SER A 1 276 ? 6.439 -28.688 -19.293 1.00 87.31 276 SER A N 1
ATOM 1960 C CA . SER A 1 276 ? 6.953 -28.618 -20.669 1.00 87.31 276 SER A CA 1
ATOM 1961 C C . SER A 1 276 ? 8.451 -28.272 -20.745 1.00 87.31 276 SER A C 1
ATOM 1963 O O . SER A 1 276 ? 8.983 -28.023 -21.833 1.00 87.31 276 SER A O 1
ATOM 1965 N N . CYS A 1 277 ? 9.147 -28.256 -19.603 1.00 86.69 277 CYS A N 1
ATOM 1966 C CA . CYS A 1 277 ? 10.602 -28.170 -19.552 1.00 86.69 277 CYS A CA 1
ATOM 1967 C C . CYS A 1 277 ? 11.240 -29.548 -19.759 1.00 86.69 277 CYS A C 1
ATOM 1969 O O . CYS A 1 277 ? 10.756 -30.563 -19.262 1.00 86.69 277 CYS A O 1
ATOM 1971 N N . VAL A 1 278 ? 12.365 -29.577 -20.472 1.00 79.50 278 VAL A N 1
ATOM 1972 C CA . VAL A 1 278 ? 13.140 -30.795 -20.731 1.00 79.50 278 VAL A CA 1
ATOM 1973 C C . VAL A 1 278 ? 14.102 -31.007 -19.566 1.00 79.50 278 VAL A C 1
ATOM 1975 O O . VAL A 1 278 ? 15.018 -30.211 -19.363 1.00 79.50 278 VAL A O 1
ATOM 1978 N N . ALA A 1 279 ? 13.885 -32.050 -18.764 1.00 67.00 279 ALA A N 1
ATOM 1979 C CA . ALA A 1 279 ? 14.789 -32.402 -17.668 1.00 67.00 279 ALA A CA 1
ATOM 1980 C C . ALA A 1 279 ? 16.223 -32.654 -18.178 1.00 67.00 279 ALA A C 1
ATOM 1982 O O . ALA A 1 279 ? 16.430 -33.053 -19.321 1.00 67.00 279 ALA A O 1
ATOM 1983 N N . GLU A 1 280 ? 17.229 -32.410 -17.333 1.00 56.81 280 GLU A N 1
ATOM 1984 C CA . GLU A 1 280 ? 18.656 -32.612 -17.659 1.00 56.81 280 GLU A CA 1
ATOM 1985 C C . GLU A 1 280 ? 19.045 -34.063 -17.987 1.00 56.81 280 GLU A C 1
ATOM 1987 O O . GLU A 1 280 ? 20.154 -34.304 -18.457 1.00 56.81 280 GLU A O 1
ATOM 1992 N N . CYS A 1 281 ? 18.138 -35.018 -17.813 1.00 52.88 281 CYS A N 1
ATOM 1993 C CA . CYS A 1 281 ? 18.303 -36.363 -18.331 1.00 52.88 281 CYS A CA 1
ATOM 1994 C C . CYS A 1 281 ? 17.332 -36.516 -19.504 1.00 52.88 281 CYS A C 1
ATOM 1996 O O . CYS A 1 281 ? 16.119 -36.372 -19.309 1.00 52.88 281 CYS A O 1
ATOM 1998 N N . GLY A 1 282 ? 17.850 -36.853 -20.689 1.00 60.72 282 GLY A N 1
ATOM 1999 C CA . GLY A 1 282 ? 17.056 -37.607 -21.655 1.00 60.72 282 GLY A CA 1
ATOM 2000 C C . GLY A 1 282 ? 16.403 -38.794 -20.944 1.00 60.72 282 GLY A C 1
ATOM 2001 O O . GLY A 1 282 ? 16.773 -39.166 -19.820 1.00 60.72 282 GLY A O 1
ATOM 2002 N N . THR A 1 283 ? 15.330 -39.339 -21.509 1.00 68.69 283 THR A N 1
ATOM 2003 C CA . THR A 1 283 ? 14.740 -40.521 -20.875 1.00 68.69 283 THR A CA 1
ATOM 2004 C C . THR A 1 283 ? 15.687 -41.683 -21.100 1.00 68.69 283 THR A C 1
ATOM 2006 O O . THR A 1 283 ? 15.542 -42.389 -22.089 1.00 68.69 283 THR A O 1
ATOM 2009 N N . CYS A 1 284 ? 16.604 -41.887 -20.157 1.00 73.31 284 CYS A N 1
ATOM 2010 C CA . CYS A 1 284 ? 17.591 -42.937 -20.261 1.00 73.31 284 CYS A CA 1
ATOM 2011 C C . CYS A 1 284 ? 16.922 -44.292 -20.497 1.00 73.31 284 CYS A C 1
ATOM 2013 O O . CYS A 1 284 ? 16.078 -44.736 -19.708 1.00 73.31 284 CYS A O 1
ATOM 2015 N N . GLY A 1 285 ? 17.319 -44.960 -21.572 1.00 76.19 285 GLY A N 1
ATOM 2016 C CA . GLY A 1 285 ? 16.722 -46.201 -22.042 1.00 76.19 285 GLY A CA 1
ATOM 2017 C C . GLY A 1 285 ? 15.686 -46.012 -23.152 1.00 76.19 285 GLY A C 1
ATOM 2018 O O . GLY A 1 285 ? 14.933 -46.954 -23.416 1.00 76.19 285 GLY A O 1
ATOM 2019 N N . ASN A 1 286 ? 15.619 -44.849 -23.809 1.00 80.94 286 ASN A N 1
ATOM 2020 C CA . ASN A 1 286 ? 14.759 -44.633 -24.978 1.00 80.94 286 ASN A CA 1
ATOM 2021 C C . ASN A 1 286 ? 15.454 -44.938 -26.322 1.00 80.94 286 ASN A C 1
ATOM 2023 O O . ASN A 1 286 ? 14.836 -44.817 -27.381 1.00 80.94 286 ASN A O 1
ATOM 2027 N N . SER A 1 287 ? 16.697 -45.425 -26.268 1.00 84.94 287 SER A N 1
ATOM 2028 C CA . SER A 1 287 ? 17.545 -45.802 -27.405 1.00 84.94 287 SER A CA 1
ATOM 2029 C C . SER A 1 287 ? 17.974 -44.646 -28.315 1.00 84.94 287 SER A C 1
ATOM 2031 O O . SER A 1 287 ? 18.392 -44.899 -29.448 1.00 84.94 287 SER A O 1
ATOM 2033 N N . VAL A 1 288 ? 17.879 -43.399 -27.850 1.00 83.88 288 VAL A N 1
ATOM 2034 C CA . VAL A 1 288 ? 18.345 -42.210 -28.567 1.00 83.88 288 VAL A CA 1
ATOM 2035 C C . VAL A 1 288 ? 19.204 -41.388 -27.625 1.00 83.88 288 VAL A C 1
ATOM 2037 O O . VAL A 1 288 ? 18.699 -40.832 -26.664 1.00 83.88 288 VAL A O 1
ATOM 2040 N N . ARG A 1 289 ? 20.497 -41.259 -27.925 1.00 81.50 289 ARG A N 1
ATOM 2041 C CA . ARG A 1 289 ? 21.394 -40.496 -27.061 1.00 81.50 289 ARG A CA 1
ATOM 2042 C C . ARG A 1 289 ? 21.152 -38.991 -27.223 1.00 81.50 289 ARG A C 1
ATOM 2044 O O . ARG A 1 289 ? 21.449 -38.421 -28.279 1.00 81.50 289 ARG A O 1
ATOM 2051 N N . GLU A 1 290 ? 20.654 -38.339 -26.177 1.00 75.75 290 GLU A N 1
ATOM 2052 C CA . GLU A 1 290 ? 20.256 -36.926 -26.194 1.00 75.75 290 GLU A CA 1
ATOM 2053 C C . GLU A 1 290 ? 20.742 -36.131 -24.966 1.00 75.75 290 GLU A C 1
ATOM 2055 O O . GLU A 1 290 ? 21.068 -36.671 -23.911 1.00 75.75 290 GLU A O 1
ATOM 2060 N N . GLY A 1 291 ? 20.854 -34.805 -25.104 1.00 73.31 291 GLY A N 1
ATOM 2061 C CA . GLY A 1 291 ? 21.324 -33.938 -24.016 1.00 73.31 291 GLY A CA 1
ATOM 2062 C C . GLY A 1 291 ? 22.747 -34.274 -23.534 1.00 73.31 291 GLY A C 1
ATOM 2063 O O . GLY A 1 291 ? 23.705 -34.142 -24.296 1.00 73.31 291 GLY A O 1
ATOM 2064 N N . PHE A 1 292 ? 22.877 -34.660 -22.258 1.00 70.62 292 PHE A N 1
ATOM 2065 C CA . PHE A 1 292 ? 24.149 -34.984 -21.587 1.00 70.62 292 PHE A CA 1
ATOM 2066 C C . PHE A 1 292 ? 24.384 -36.492 -21.385 1.00 70.62 292 PHE A C 1
ATOM 2068 O O . PHE A 1 292 ? 25.297 -36.883 -20.655 1.00 70.62 292 PHE A O 1
ATOM 2075 N N . GLU A 1 293 ? 23.583 -37.352 -22.014 1.00 81.62 293 GLU A N 1
ATOM 2076 C CA . GLU A 1 293 ? 23.772 -38.799 -21.944 1.00 81.62 293 GLU A CA 1
ATOM 2077 C C . GLU A 1 293 ? 25.099 -39.205 -22.596 1.00 81.62 293 GLU A C 1
ATOM 2079 O O . GLU A 1 293 ? 25.376 -38.891 -23.757 1.00 81.62 293 GLU A O 1
ATOM 2084 N N . SER A 1 294 ? 25.940 -39.936 -21.857 1.00 83.56 294 SER A N 1
ATOM 2085 C CA . SER A 1 294 ? 27.163 -40.505 -22.441 1.00 83.56 294 SER A CA 1
ATOM 2086 C C . SER A 1 294 ? 26.820 -41.626 -23.431 1.00 83.56 294 SER A C 1
ATOM 2088 O O . SER A 1 294 ? 27.524 -41.836 -24.420 1.00 83.56 294 SER A O 1
ATOM 2090 N N . CYS A 1 295 ? 25.703 -42.310 -23.184 1.00 89.44 295 CYS A N 1
ATOM 2091 C CA . CYS A 1 295 ? 25.092 -43.346 -24.008 1.00 89.44 295 CYS A CA 1
ATOM 2092 C C . CYS A 1 295 ? 23.596 -43.468 -23.668 1.00 89.44 295 CYS A C 1
ATOM 2094 O O . CYS A 1 295 ? 23.216 -43.079 -22.569 1.00 89.44 295 CYS A O 1
ATOM 2096 N N . ASP A 1 296 ? 22.788 -44.075 -24.545 1.00 88.62 296 ASP A N 1
ATOM 2097 C CA . ASP A 1 296 ? 21.433 -44.557 -24.221 1.00 88.62 296 ASP A CA 1
ATOM 2098 C C . ASP A 1 296 ? 21.205 -45.947 -24.835 1.00 88.62 296 ASP A C 1
ATOM 2100 O O . ASP A 1 296 ? 21.175 -46.124 -26.056 1.00 88.62 296 ASP A O 1
ATOM 2104 N N . GLY A 1 297 ? 21.042 -46.960 -23.981 1.00 87.12 297 GLY A N 1
ATOM 2105 C CA . GLY A 1 297 ? 20.783 -48.326 -24.427 1.00 87.12 297 GLY A CA 1
ATOM 2106 C C . GLY A 1 297 ? 21.906 -48.848 -25.329 1.00 87.12 297 GLY A C 1
ATOM 2107 O O . GLY A 1 297 ? 23.023 -49.083 -24.867 1.00 87.12 297 GLY A O 1
ATOM 2108 N N . ALA A 1 298 ? 21.600 -49.054 -26.614 1.00 88.56 298 ALA A N 1
ATOM 2109 C CA . ALA A 1 298 ? 22.577 -49.465 -27.627 1.00 88.56 298 ALA A CA 1
ATOM 2110 C C . ALA A 1 298 ? 23.262 -48.281 -28.339 1.00 88.56 298 ALA A C 1
ATOM 2112 O O . ALA A 1 298 ? 24.271 -48.479 -29.019 1.00 88.56 298 ALA A O 1
ATOM 2113 N N . ASP A 1 299 ? 22.738 -47.063 -28.197 1.00 90.06 299 ASP A N 1
ATOM 2114 C CA . ASP A 1 299 ? 23.345 -45.856 -28.743 1.00 90.06 299 ASP A CA 1
ATOM 2115 C C . ASP A 1 299 ? 24.484 -45.379 -27.832 1.00 90.06 299 ASP A C 1
ATOM 2117 O O . ASP A 1 299 ? 24.345 -44.509 -26.975 1.00 90.06 299 ASP A O 1
ATOM 2121 N N . LEU A 1 300 ? 25.659 -45.980 -28.023 1.00 91.00 300 LEU A N 1
ATOM 2122 C CA . LEU A 1 300 ? 26.912 -45.558 -27.386 1.00 91.00 300 LEU A CA 1
ATOM 2123 C C . LEU A 1 300 ? 27.547 -44.353 -28.113 1.00 91.00 300 LEU A C 1
ATOM 2125 O O . LEU A 1 300 ? 28.665 -43.949 -27.792 1.00 91.00 300 LEU A O 1
ATOM 2129 N N . GLY A 1 301 ? 26.872 -43.850 -29.159 1.00 89.38 301 GLY A N 1
ATOM 2130 C CA . GLY A 1 301 ? 27.345 -42.980 -30.236 1.00 89.38 301 GLY A CA 1
ATOM 2131 C C . GLY A 1 301 ? 28.851 -42.974 -30.464 1.00 89.38 301 GLY A C 1
ATOM 2132 O O . GLY A 1 301 ? 29.522 -41.950 -30.303 1.00 89.38 301 GLY A O 1
ATOM 2133 N N . GLY A 1 302 ? 29.339 -44.144 -30.872 1.00 89.62 302 GLY A N 1
ATOM 2134 C CA . GLY A 1 302 ? 30.695 -44.375 -31.359 1.00 89.62 302 GLY A CA 1
ATOM 2135 C C . GLY A 1 302 ? 31.730 -44.737 -30.296 1.00 89.62 302 GLY A C 1
ATOM 2136 O O . GLY A 1 302 ? 32.842 -45.097 -30.672 1.00 89.62 302 GLY A O 1
ATOM 2137 N N . ALA A 1 303 ? 31.398 -44.673 -29.004 1.00 93.00 303 ALA A N 1
ATOM 2138 C CA . ALA A 1 303 ? 32.316 -45.083 -27.948 1.00 93.00 303 ALA A CA 1
ATOM 2139 C C . ALA A 1 303 ? 32.462 -46.613 -27.878 1.00 93.00 303 ALA A C 1
ATOM 2141 O O . ALA A 1 303 ? 31.498 -47.362 -28.044 1.00 93.00 303 ALA A O 1
ATOM 2142 N N . SER A 1 304 ? 33.677 -47.069 -27.585 1.00 94.19 304 SER A N 1
ATOM 2143 C CA . SER A 1 304 ? 34.025 -48.463 -27.315 1.00 94.19 304 SER A CA 1
ATOM 2144 C C . SER A 1 304 ? 34.960 -48.560 -26.106 1.00 94.19 304 SER A C 1
ATOM 2146 O O . SER A 1 304 ? 35.476 -47.552 -25.618 1.00 94.19 304 SER A O 1
ATOM 2148 N N . CYS A 1 305 ? 35.207 -49.776 -25.613 1.00 94.38 305 CYS A N 1
ATOM 2149 C CA . CYS A 1 305 ? 36.201 -49.986 -24.558 1.00 94.38 305 CYS A CA 1
ATOM 2150 C C . CYS A 1 305 ? 37.577 -49.442 -24.992 1.00 94.38 305 CYS A C 1
ATOM 2152 O O . CYS A 1 305 ? 38.260 -48.779 -24.215 1.00 94.38 305 CYS A O 1
ATOM 2154 N N . GLU A 1 306 ? 37.947 -49.634 -26.260 1.00 92.50 306 GLU A N 1
ATOM 2155 C CA . GLU A 1 306 ? 39.197 -49.149 -26.848 1.00 92.50 306 GLU A CA 1
ATOM 2156 C C . GLU A 1 306 ? 39.276 -47.622 -26.894 1.00 92.50 306 GLU A C 1
ATOM 2158 O O . GLU A 1 306 ? 40.309 -47.053 -26.544 1.00 92.50 306 GLU A O 1
ATOM 2163 N N . SER A 1 307 ? 38.183 -46.934 -27.248 1.00 92.06 307 SER A N 1
ATOM 2164 C CA . SER A 1 307 ? 38.170 -45.464 -27.244 1.00 92.06 307 SER A CA 1
ATOM 2165 C C . SER A 1 307 ? 38.292 -44.864 -25.840 1.00 92.06 307 SER A C 1
ATOM 2167 O O . SER A 1 307 ? 38.668 -43.704 -25.706 1.00 92.06 307 SER A O 1
ATOM 2169 N N . LEU A 1 308 ? 37.969 -45.642 -24.799 1.00 87.25 308 LEU A N 1
ATOM 2170 C CA . LEU A 1 308 ? 38.088 -45.256 -23.389 1.00 87.25 308 LEU A CA 1
ATOM 2171 C C . LEU A 1 308 ? 39.415 -45.708 -22.747 1.00 87.25 308 LEU A C 1
ATOM 2173 O O . LEU A 1 308 ? 39.597 -45.539 -21.544 1.00 87.25 308 LEU A O 1
ATOM 2177 N N . GLY A 1 309 ? 40.347 -46.263 -23.531 1.00 86.38 309 GLY A N 1
ATOM 2178 C CA . GLY A 1 309 ? 41.688 -46.641 -23.070 1.00 86.38 309 GLY A CA 1
ATOM 2179 C C . GLY A 1 309 ? 41.842 -48.089 -22.590 1.00 86.38 309 GLY A C 1
ATOM 2180 O O . GLY A 1 309 ? 42.895 -48.446 -22.064 1.00 86.38 309 GLY A O 1
ATOM 2181 N N . PHE A 1 310 ? 40.834 -48.943 -22.778 1.00 87.19 310 PHE A N 1
ATOM 2182 C CA . PHE A 1 310 ? 40.939 -50.387 -22.539 1.00 87.19 310 PHE A CA 1
ATOM 2183 C C . PHE A 1 310 ? 41.455 -51.111 -23.794 1.00 87.19 310 PHE A C 1
ATOM 2185 O O . PHE A 1 310 ? 41.473 -50.543 -24.879 1.00 87.19 310 PHE A O 1
ATOM 2192 N N . VAL A 1 311 ? 41.896 -52.369 -23.681 1.00 90.38 311 VAL A N 1
ATOM 2193 C CA . VAL A 1 311 ? 42.467 -53.097 -24.841 1.00 90.38 311 VAL A CA 1
ATOM 2194 C C . VAL A 1 311 ? 41.475 -54.002 -25.560 1.00 90.38 311 VAL A C 1
ATOM 2196 O O . VAL A 1 311 ? 41.728 -54.405 -26.690 1.00 90.38 311 VAL A O 1
ATOM 2199 N N . SER A 1 312 ? 40.392 -54.388 -24.890 1.00 89.50 312 SER A N 1
ATOM 2200 C CA . SER A 1 312 ? 39.318 -55.206 -25.459 1.00 89.50 312 SER A CA 1
ATOM 2201 C C . SER A 1 312 ? 38.090 -55.163 -24.549 1.00 89.50 312 SER A C 1
ATOM 2203 O O . SER A 1 312 ? 38.154 -54.614 -23.448 1.00 89.50 312 SER A O 1
ATOM 2205 N N . GLY A 1 313 ? 36.986 -55.766 -24.981 1.00 92.19 313 GLY A N 1
ATOM 2206 C CA . GLY A 1 313 ? 35.784 -55.945 -24.169 1.00 92.19 313 GLY A CA 1
ATOM 2207 C C . GLY A 1 313 ? 34.524 -55.481 -24.884 1.00 92.19 313 GLY A C 1
ATOM 2208 O O . GLY A 1 313 ? 34.518 -55.275 -26.095 1.00 92.19 313 GLY A O 1
ATOM 2209 N N . THR A 1 314 ? 33.431 -55.341 -24.141 1.00 94.31 314 THR A N 1
ATOM 2210 C CA . THR A 1 314 ? 32.164 -54.816 -24.669 1.00 94.31 314 THR A CA 1
ATOM 2211 C C . THR A 1 314 ? 31.674 -53.681 -23.785 1.00 94.31 314 THR A C 1
ATOM 2213 O O . THR A 1 314 ? 31.356 -53.896 -22.619 1.00 94.31 314 THR A O 1
ATOM 2216 N N . LEU A 1 315 ? 31.607 -52.474 -24.350 1.00 93.25 315 LEU A N 1
ATOM 2217 C CA . LEU A 1 315 ? 31.077 -51.300 -23.665 1.00 93.25 315 LEU A CA 1
ATOM 2218 C C . LEU A 1 315 ? 29.550 -51.385 -23.640 1.00 93.25 315 LEU A C 1
ATOM 2220 O O . LEU A 1 315 ? 28.933 -51.730 -24.646 1.00 93.25 315 LEU A O 1
ATOM 2224 N N . SER A 1 316 ? 28.942 -51.104 -22.494 1.00 93.31 316 SER A N 1
ATOM 2225 C CA . SER A 1 316 ? 27.484 -51.067 -22.344 1.00 93.31 316 SER A CA 1
ATOM 2226 C C . SER A 1 316 ? 27.047 -49.742 -21.735 1.00 93.31 316 SER A C 1
ATOM 2228 O O . SER A 1 316 ? 27.871 -48.978 -21.234 1.00 93.31 316 SER A O 1
ATOM 2230 N N . CYS A 1 317 ? 25.748 -49.464 -21.787 1.00 92.12 317 CYS A N 1
ATOM 2231 C CA . CYS A 1 317 ? 25.172 -48.297 -21.142 1.00 92.12 317 CYS A CA 1
ATOM 2232 C C . CYS A 1 317 ? 24.449 -48.681 -19.852 1.00 92.12 317 CYS A C 1
ATOM 2234 O O . CYS A 1 317 ? 23.664 -49.630 -19.835 1.00 92.12 317 CYS A O 1
ATOM 2236 N N . THR A 1 318 ? 24.711 -47.953 -18.767 1.00 88.19 318 THR A N 1
ATOM 2237 C CA . THR A 1 318 ? 23.985 -48.136 -17.504 1.00 88.19 318 THR A CA 1
ATOM 2238 C C . THR A 1 318 ? 22.565 -47.573 -17.597 1.00 88.19 318 THR A C 1
ATOM 2240 O O . THR A 1 318 ? 22.270 -46.720 -18.429 1.00 88.19 318 THR A O 1
ATOM 2243 N N . THR A 1 319 ? 21.693 -47.956 -16.660 1.00 81.69 319 THR A N 1
ATOM 2244 C CA . THR A 1 319 ? 20.357 -47.346 -16.495 1.00 81.69 319 THR A CA 1
ATOM 2245 C C . THR A 1 319 ? 20.402 -45.877 -16.053 1.00 81.69 319 THR A C 1
ATOM 2247 O O . THR A 1 319 ? 19.358 -45.252 -15.916 1.00 81.69 319 THR A O 1
ATOM 2250 N N . GLY A 1 320 ? 21.595 -45.345 -15.767 1.00 79.94 320 GLY A N 1
ATOM 2251 C CA . GLY A 1 320 ? 21.845 -43.930 -15.496 1.00 79.94 320 GLY A CA 1
ATOM 2252 C C . GLY A 1 320 ? 22.572 -43.216 -16.638 1.00 79.94 320 GLY A C 1
ATOM 2253 O O . GLY A 1 320 ? 23.154 -42.166 -16.396 1.00 79.94 320 GLY A O 1
ATOM 2254 N N . CYS A 1 321 ? 22.609 -43.803 -17.841 1.00 86.38 321 CYS A N 1
ATOM 2255 C CA . CYS A 1 321 ? 23.171 -43.220 -19.066 1.00 86.38 321 CYS A CA 1
ATOM 2256 C C . CYS A 1 321 ? 24.647 -42.796 -18.982 1.00 86.38 321 CYS A C 1
ATOM 2258 O O . CYS A 1 321 ? 25.147 -41.971 -19.753 1.00 86.38 321 CYS A O 1
ATOM 2260 N N . GLY A 1 322 ? 25.369 -43.426 -18.053 1.00 87.06 322 GLY A N 1
ATOM 2261 C CA . GLY A 1 322 ? 26.824 -43.481 -18.017 1.00 87.06 322 GLY A CA 1
ATOM 2262 C C . GLY A 1 322 ? 27.341 -44.776 -18.640 1.00 87.06 322 GLY A C 1
ATOM 2263 O O . GLY A 1 322 ? 26.660 -45.806 -18.602 1.00 87.06 322 GLY A O 1
ATOM 2264 N N . PHE A 1 323 ? 28.561 -44.732 -19.172 1.00 91.69 323 PHE A N 1
ATOM 2265 C CA . PHE A 1 323 ? 29.247 -45.911 -19.693 1.00 91.69 323 PHE A CA 1
ATOM 2266 C C . PHE A 1 323 ? 29.507 -46.950 -18.597 1.00 91.69 323 PHE A C 1
ATOM 2268 O O . PHE A 1 323 ? 30.130 -46.659 -17.576 1.00 91.69 323 PHE A O 1
ATOM 2275 N N . ASP A 1 324 ? 29.068 -48.181 -18.841 1.00 92.62 324 ASP A N 1
ATOM 2276 C CA . ASP A 1 324 ? 29.412 -49.349 -18.042 1.00 92.62 324 ASP A CA 1
ATOM 2277 C C . ASP A 1 324 ? 30.672 -50.009 -18.613 1.00 92.62 324 ASP A C 1
ATOM 2279 O O . ASP A 1 324 ? 30.641 -50.660 -19.662 1.00 92.62 324 ASP A O 1
ATOM 2283 N N . VAL A 1 325 ? 31.786 -49.837 -17.901 1.00 92.81 325 VAL A N 1
ATOM 2284 C CA . VAL A 1 325 ? 33.097 -50.397 -18.260 1.00 92.81 325 VAL A CA 1
ATOM 2285 C C . VAL A 1 325 ? 33.380 -51.747 -17.591 1.00 92.81 325 VAL A C 1
ATOM 2287 O O . VAL A 1 325 ? 34.492 -52.256 -17.698 1.00 92.81 325 VAL A O 1
ATOM 2290 N N . SER A 1 326 ? 32.407 -52.354 -16.902 1.00 93.12 326 SER A N 1
ATOM 2291 C CA . SER A 1 326 ? 32.604 -53.620 -16.173 1.00 93.12 326 SER A CA 1
ATOM 2292 C C . SER A 1 326 ? 33.034 -54.789 -17.068 1.00 93.12 326 SER A C 1
ATOM 2294 O O . SER A 1 326 ? 33.761 -55.673 -16.616 1.00 93.12 326 SER A O 1
ATOM 2296 N N . ASN A 1 327 ? 32.641 -54.767 -18.344 1.00 92.44 327 ASN A N 1
ATOM 2297 C CA . ASN A 1 327 ? 33.035 -55.746 -19.361 1.00 92.44 327 ASN A CA 1
ATOM 2298 C C . ASN A 1 327 ? 34.172 -55.249 -20.271 1.00 92.44 327 ASN A C 1
ATOM 2300 O O . ASN A 1 327 ? 34.446 -55.863 -21.304 1.00 92.44 327 ASN A O 1
ATOM 2304 N N . CYS A 1 328 ? 34.832 -54.145 -19.912 1.00 93.50 328 CYS A N 1
ATOM 2305 C CA . CYS A 1 328 ? 36.058 -53.700 -20.559 1.00 93.50 328 CYS A CA 1
ATOM 2306 C C . CYS A 1 328 ? 37.277 -54.327 -19.872 1.00 93.50 328 CYS A C 1
ATOM 2308 O O . CYS A 1 328 ? 37.378 -54.391 -18.647 1.00 93.50 328 CYS A O 1
ATOM 2310 N N . HIS A 1 329 ? 38.235 -54.786 -20.670 1.00 90.12 329 HIS A N 1
ATOM 2311 C CA . HIS A 1 329 ? 39.447 -55.439 -20.197 1.00 90.12 329 HIS A CA 1
ATOM 2312 C C . HIS A 1 329 ? 40.643 -54.511 -20.386 1.00 90.12 329 HIS A C 1
ATOM 2314 O O . HIS A 1 329 ? 40.956 -54.088 -21.502 1.00 90.12 329 HIS A O 1
ATOM 2320 N N . ALA A 1 330 ? 41.324 -54.198 -19.285 1.00 80.69 330 ALA A N 1
ATOM 2321 C CA . ALA A 1 330 ? 42.601 -53.500 -19.327 1.00 80.69 330 ALA A CA 1
ATOM 2322 C C . ALA A 1 330 ? 43.690 -54.409 -19.917 1.00 80.69 330 ALA A C 1
ATOM 2324 O O . ALA A 1 330 ? 43.569 -55.639 -19.891 1.00 80.69 330 ALA A O 1
ATOM 2325 N N . ALA A 1 331 ? 44.761 -53.809 -20.444 1.00 71.94 331 ALA A N 1
ATOM 2326 C CA . ALA A 1 331 ? 45.953 -54.567 -20.806 1.00 71.94 331 ALA A CA 1
ATOM 2327 C C . ALA A 1 331 ? 46.403 -55.387 -19.592 1.00 71.94 331 ALA A C 1
ATOM 2329 O O . ALA A 1 331 ? 46.396 -54.879 -18.468 1.00 71.94 331 ALA A O 1
ATOM 2330 N N . ALA A 1 332 ? 46.817 -56.637 -19.805 1.00 63.12 332 ALA A N 1
ATOM 2331 C CA . ALA A 1 332 ? 47.576 -57.331 -18.779 1.00 63.12 332 ALA A CA 1
ATOM 2332 C C . ALA A 1 332 ? 48.823 -56.482 -18.506 1.00 63.12 332 ALA A C 1
ATOM 2334 O O . ALA A 1 332 ? 49.688 -56.361 -19.375 1.00 63.12 332 ALA A O 1
ATOM 2335 N N . PHE A 1 333 ? 48.892 -55.857 -17.328 1.00 55.62 333 PHE A N 1
ATOM 2336 C CA . PHE A 1 333 ? 50.134 -55.250 -16.871 1.00 55.62 333 PHE A CA 1
ATOM 2337 C C . PHE A 1 333 ? 51.223 -56.328 -16.964 1.00 55.62 333 PHE A C 1
ATOM 2339 O O . PHE A 1 333 ? 50.962 -57.473 -16.566 1.00 55.62 333 PHE A O 1
ATOM 2346 N N . PRO A 1 334 ? 52.417 -56.028 -17.506 1.00 52.94 334 PRO A N 1
ATOM 2347 C CA . PRO A 1 334 ? 53.508 -56.983 -17.459 1.00 52.94 334 PRO A CA 1
ATOM 2348 C C . PRO A 1 334 ? 53.708 -57.390 -15.999 1.00 52.94 334 PRO A C 1
ATOM 2350 O O . PRO A 1 334 ? 53.911 -56.542 -15.132 1.00 52.94 334 PRO A O 1
ATOM 2353 N N . ALA A 1 335 ? 53.620 -58.689 -15.713 1.00 53.62 335 ALA A N 1
ATOM 2354 C CA . ALA A 1 335 ? 53.814 -59.250 -14.379 1.00 53.62 335 ALA A CA 1
ATOM 2355 C C . ALA A 1 335 ? 55.300 -59.222 -13.968 1.00 53.62 335 ALA A C 1
ATOM 2357 O O . ALA A 1 335 ? 55.846 -60.222 -13.515 1.00 53.62 335 ALA A O 1
ATOM 2358 N N . THR A 1 336 ? 55.993 -58.102 -14.173 1.00 58.25 336 THR A N 1
ATOM 2359 C CA . THR A 1 336 ? 57.401 -57.923 -13.800 1.00 58.25 336 THR A CA 1
ATOM 2360 C C . THR A 1 336 ? 57.559 -57.275 -12.426 1.00 58.25 336 THR A C 1
ATOM 2362 O O . THR A 1 336 ? 58.588 -56.670 -12.151 1.00 58.25 336 THR A O 1
ATOM 2365 N N . GLY A 1 337 ? 56.569 -57.420 -11.543 1.00 55.47 337 GLY A N 1
ATOM 2366 C CA . GLY A 1 337 ? 56.717 -57.129 -10.119 1.00 55.47 337 GLY A CA 1
ATOM 2367 C C . GLY A 1 337 ? 56.978 -58.417 -9.343 1.00 55.47 337 GLY A C 1
ATOM 2368 O O . GLY A 1 337 ? 56.167 -59.345 -9.389 1.00 55.47 337 GLY A O 1
ATOM 2369 N N . GLN A 1 338 ? 58.093 -58.505 -8.623 1.00 54.34 338 GLN A N 1
ATOM 2370 C CA . GLN A 1 338 ? 58.341 -59.617 -7.710 1.00 54.34 338 GLN A CA 1
ATOM 2371 C C . GLN A 1 338 ? 57.385 -59.493 -6.510 1.00 54.34 338 GLN A C 1
ATOM 2373 O O . GLN A 1 338 ? 57.483 -58.589 -5.688 1.00 54.34 338 GLN A O 1
ATOM 2378 N N . VAL A 1 339 ? 56.441 -60.424 -6.386 1.00 56.41 339 VAL A N 1
ATOM 2379 C CA . VAL A 1 339 ? 55.430 -60.426 -5.307 1.00 56.41 339 VAL A CA 1
ATOM 2380 C C . VAL A 1 339 ? 55.918 -61.084 -4.007 1.00 56.41 339 VAL A C 1
ATOM 2382 O O . VAL A 1 339 ? 55.138 -61.322 -3.088 1.00 56.41 339 VAL A O 1
ATOM 2385 N N . THR A 1 340 ? 57.203 -61.439 -3.918 1.00 58.19 340 THR A N 1
ATOM 2386 C CA . THR A 1 340 ? 57.800 -62.124 -2.760 1.00 58.19 340 THR A CA 1
ATOM 2387 C C . THR A 1 340 ? 58.996 -61.326 -2.249 1.00 58.19 340 THR A C 1
ATOM 2389 O O . THR A 1 340 ? 59.976 -61.150 -2.969 1.00 58.19 340 THR A O 1
ATOM 2392 N N . SER A 1 341 ? 58.923 -60.842 -1.005 1.00 64.88 341 SER A N 1
ATOM 2393 C CA . SER A 1 341 ? 60.046 -60.177 -0.331 1.00 64.88 341 SER A CA 1
ATOM 2394 C C . SER A 1 341 ? 61.050 -61.210 0.184 1.00 64.88 341 SER A C 1
ATOM 2396 O O . SER A 1 341 ? 60.663 -62.134 0.899 1.00 64.88 341 SER A O 1
ATOM 2398 N N . TYR A 1 342 ? 62.338 -61.040 -0.131 1.00 67.38 342 TYR A N 1
ATOM 2399 C CA . TYR A 1 342 ? 63.429 -61.872 0.405 1.00 67.38 342 TYR A CA 1
ATOM 2400 C C . TYR A 1 342 ? 64.282 -61.135 1.455 1.00 67.38 342 TYR A C 1
ATOM 2402 O O . TYR A 1 342 ? 65.280 -61.671 1.936 1.00 67.38 342 TYR A O 1
ATOM 2410 N N . GLY A 1 343 ? 63.886 -59.918 1.8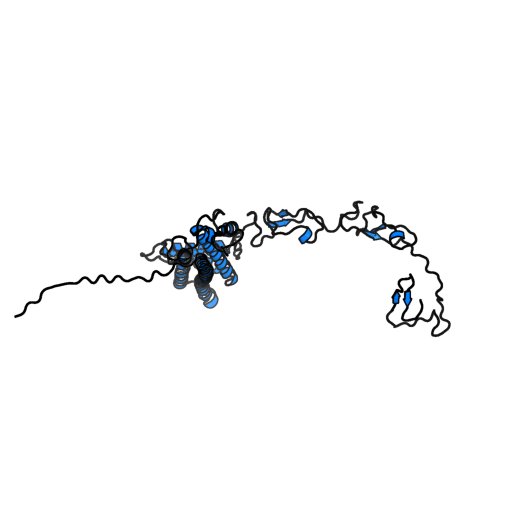44 1.00 70.06 343 GLY A N 1
ATOM 2411 C CA . GLY A 1 343 ? 64.570 -59.094 2.841 1.00 70.06 343 GLY A CA 1
ATOM 2412 C C . GLY A 1 343 ? 64.098 -57.638 2.828 1.00 70.06 343 GLY A C 1
ATOM 2413 O O . GLY A 1 343 ? 63.470 -57.189 1.868 1.00 70.06 343 GLY A O 1
ATOM 2414 N N . THR A 1 344 ? 64.424 -56.884 3.881 1.00 63.88 344 THR A N 1
ATOM 2415 C CA . THR A 1 344 ? 64.062 -55.463 3.992 1.00 63.88 344 THR A CA 1
ATOM 2416 C C . THR A 1 344 ? 64.638 -54.640 2.840 1.00 63.88 344 THR A C 1
ATOM 2418 O O . THR A 1 344 ? 65.858 -54.586 2.683 1.00 63.88 344 THR A O 1
ATOM 2421 N N . GLY A 1 345 ? 63.772 -53.975 2.069 1.00 62.66 345 GLY A N 1
ATOM 2422 C CA . GLY A 1 345 ? 64.135 -53.220 0.862 1.00 62.66 345 GLY A CA 1
ATOM 2423 C C . GLY A 1 345 ? 64.086 -54.004 -0.457 1.00 62.66 345 GLY A C 1
ATOM 2424 O O . GLY A 1 345 ? 64.513 -53.466 -1.474 1.00 62.66 345 GLY A O 1
ATOM 2425 N N . SER A 1 346 ? 63.576 -55.240 -0.456 1.00 61.75 346 SER A N 1
ATOM 2426 C CA . SER A 1 346 ? 63.221 -55.943 -1.698 1.00 61.75 346 SER A CA 1
ATOM 2427 C C . SER A 1 346 ? 61.989 -55.296 -2.345 1.00 61.75 346 SER A C 1
ATOM 2429 O O . SER A 1 346 ? 61.161 -54.700 -1.664 1.00 61.75 346 SER A O 1
ATOM 2431 N N . ASP A 1 347 ? 61.829 -55.478 -3.646 1.00 59.50 347 ASP A N 1
ATOM 2432 C CA . ASP A 1 347 ? 60.658 -55.087 -4.447 1.00 59.50 347 ASP A CA 1
ATOM 2433 C C . ASP A 1 347 ? 59.303 -55.653 -3.961 1.00 59.50 347 ASP A C 1
ATOM 2435 O O . ASP A 1 347 ? 58.266 -55.048 -4.222 1.00 59.50 347 ASP A O 1
ATOM 2439 N N . GLY A 1 348 ? 59.298 -56.751 -3.197 1.00 59.53 348 GLY A N 1
ATOM 2440 C CA . GLY A 1 348 ? 58.114 -57.270 -2.493 1.00 59.53 348 GLY A CA 1
ATOM 2441 C C . GLY A 1 348 ? 57.910 -56.767 -1.049 1.00 59.53 348 GLY A C 1
ATOM 2442 O O . GLY A 1 348 ? 57.000 -57.244 -0.368 1.00 59.53 348 GLY A O 1
ATOM 2443 N N . ASP A 1 349 ? 58.773 -55.887 -0.523 1.00 64.06 349 ASP A N 1
ATOM 2444 C CA . ASP A 1 349 ? 58.786 -55.475 0.892 1.00 64.06 349 ASP A CA 1
ATOM 2445 C C . ASP A 1 349 ? 57.795 -54.330 1.179 1.00 64.06 349 ASP A C 1
ATOM 2447 O O . ASP A 1 349 ? 58.070 -53.147 0.967 1.00 64.06 349 ASP A O 1
ATOM 2451 N N . VAL A 1 350 ? 56.607 -54.681 1.677 1.00 58.97 350 VAL A N 1
ATOM 2452 C CA . VAL A 1 350 ? 55.525 -53.726 1.957 1.00 58.97 350 VAL A CA 1
ATOM 2453 C C . VAL A 1 350 ? 55.859 -52.853 3.174 1.00 58.97 350 VAL A C 1
ATOM 2455 O O . VAL A 1 350 ? 55.812 -53.304 4.319 1.00 58.97 350 VAL A O 1
ATOM 245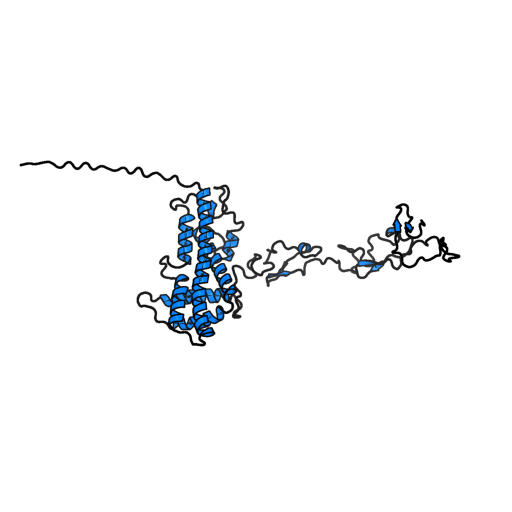8 N N . ARG A 1 351 ? 56.101 -51.553 2.956 1.00 56.84 351 ARG A N 1
ATOM 2459 C CA . ARG A 1 351 ? 56.216 -50.546 4.032 1.00 56.84 351 ARG A CA 1
ATOM 2460 C C . ARG A 1 351 ? 54.851 -49.954 4.390 1.00 56.84 351 ARG A C 1
ATOM 2462 O O . ARG A 1 351 ? 54.540 -48.817 4.036 1.00 56.84 351 ARG A O 1
ATOM 2469 N N . ALA A 1 352 ? 54.024 -50.730 5.087 1.00 58.03 352 ALA A N 1
ATOM 2470 C CA . ALA A 1 352 ? 52.695 -50.290 5.512 1.00 58.03 352 ALA A CA 1
ATOM 2471 C C . ALA A 1 352 ? 52.762 -49.024 6.396 1.00 58.03 352 ALA A C 1
ATOM 2473 O O . ALA A 1 352 ? 53.535 -48.966 7.352 1.00 58.03 352 ALA A O 1
ATOM 2474 N N . GLY A 1 353 ? 51.934 -48.018 6.085 1.00 59.47 353 GLY A N 1
ATOM 2475 C CA . GLY A 1 353 ? 51.746 -46.816 6.912 1.00 59.47 353 GLY A CA 1
ATOM 2476 C C . GLY A 1 353 ? 52.243 -45.487 6.326 1.00 59.47 353 GLY A C 1
ATOM 2477 O O . GLY A 1 353 ? 52.026 -44.451 6.952 1.00 59.47 353 GLY A O 1
ATOM 2478 N N . ARG A 1 354 ? 52.862 -45.464 5.137 1.00 62.78 354 ARG A N 1
ATOM 2479 C CA . ARG A 1 354 ? 53.046 -44.212 4.374 1.00 62.78 354 ARG A CA 1
ATOM 2480 C C . ARG A 1 354 ? 51.847 -43.954 3.471 1.00 62.78 354 ARG A C 1
ATOM 2482 O O . ARG A 1 354 ? 51.345 -44.877 2.837 1.00 62.78 354 ARG A O 1
ATOM 2489 N N . THR A 1 355 ? 51.425 -42.694 3.384 1.00 70.88 355 THR A N 1
ATOM 2490 C CA . THR A 1 355 ? 50.437 -42.255 2.394 1.00 70.88 355 THR A CA 1
ATOM 2491 C C . THR A 1 355 ? 50.964 -42.571 0.992 1.00 70.88 355 THR A C 1
ATOM 2493 O O . THR A 1 355 ? 52.097 -42.178 0.695 1.00 70.88 355 THR A O 1
ATOM 2496 N N . PRO A 1 356 ? 50.195 -43.272 0.140 1.00 70.56 356 PRO A N 1
ATOM 2497 C CA . PRO A 1 356 ? 50.599 -43.541 -1.235 1.00 70.56 356 PRO A CA 1
ATOM 2498 C C . PRO A 1 356 ? 50.931 -42.234 -1.964 1.00 70.56 356 PRO A C 1
ATOM 2500 O O . PRO A 1 356 ? 50.220 -41.241 -1.811 1.00 70.56 356 PRO A O 1
ATOM 2503 N N . SER A 1 357 ? 52.034 -42.219 -2.708 1.00 78.00 357 SER A N 1
ATOM 2504 C CA . SER A 1 357 ? 52.511 -41.044 -3.435 1.00 78.00 357 SER A CA 1
ATOM 2505 C C . SER A 1 357 ? 53.049 -41.505 -4.776 1.00 78.00 357 SER A C 1
ATOM 2507 O O . SER A 1 357 ? 54.008 -42.270 -4.815 1.00 78.00 357 SER A O 1
ATOM 2509 N N . TYR A 1 358 ? 52.431 -41.037 -5.856 1.00 79.12 358 TYR A N 1
ATOM 2510 C CA . TYR A 1 358 ? 52.762 -41.437 -7.218 1.00 79.12 358 TYR A CA 1
ATOM 2511 C C . TYR A 1 358 ? 52.998 -40.202 -8.085 1.00 79.12 358 TYR A C 1
ATOM 2513 O O . TYR A 1 358 ? 52.306 -39.195 -7.923 1.00 79.12 358 TYR A O 1
ATOM 2521 N N . THR A 1 359 ? 53.968 -40.287 -8.991 1.00 79.19 359 THR A N 1
ATOM 2522 C CA . THR A 1 359 ? 54.230 -39.283 -10.027 1.00 79.19 359 THR A CA 1
ATOM 2523 C C . THR A 1 359 ? 53.992 -39.919 -11.385 1.00 79.19 359 THR A C 1
ATOM 2525 O O . THR A 1 359 ? 54.637 -40.905 -11.724 1.00 79.19 359 THR A O 1
ATOM 2528 N N . ASP A 1 360 ? 53.078 -39.351 -12.162 1.00 75.62 360 ASP A N 1
ATOM 2529 C CA . ASP A 1 360 ? 52.924 -39.686 -13.576 1.00 75.62 360 ASP A CA 1
ATOM 2530 C C . ASP A 1 360 ? 54.036 -39.000 -14.379 1.00 75.62 360 ASP A C 1
ATOM 2532 O O . ASP A 1 360 ? 54.195 -37.777 -14.312 1.00 75.62 360 ASP A O 1
ATOM 2536 N N . ASN A 1 361 ? 54.827 -39.791 -15.105 1.00 71.00 361 ASN A N 1
ATOM 2537 C CA . ASN A 1 361 ? 55.972 -39.294 -15.863 1.00 71.00 361 ASN A CA 1
ATOM 2538 C C . ASN A 1 361 ? 55.578 -38.772 -17.259 1.00 71.00 361 ASN A C 1
ATOM 2540 O O . ASN A 1 361 ? 56.413 -38.186 -17.950 1.00 71.00 361 ASN A O 1
ATOM 2544 N N . GLY A 1 362 ? 54.322 -38.956 -17.687 1.00 59.81 362 GLY A N 1
ATOM 2545 C CA . GLY A 1 362 ? 53.817 -38.474 -18.977 1.00 59.81 362 GLY A CA 1
ATOM 2546 C C . GLY A 1 362 ? 54.323 -39.255 -20.197 1.00 59.81 362 GLY A C 1
ATOM 2547 O O . GLY A 1 362 ? 54.100 -38.829 -21.329 1.00 59.81 362 GLY A O 1
ATOM 2548 N N . ASP A 1 363 ? 54.985 -40.395 -19.984 1.00 63.31 363 ASP A N 1
ATOM 2549 C CA . ASP A 1 363 ? 55.484 -41.311 -21.020 1.00 63.31 363 ASP A CA 1
ATOM 2550 C C . ASP A 1 363 ? 54.834 -42.707 -20.958 1.00 63.31 363 ASP A C 1
ATOM 2552 O O . ASP A 1 363 ? 55.265 -43.636 -21.642 1.00 63.31 363 ASP A O 1
ATOM 2556 N N . GLY A 1 364 ? 53.769 -42.843 -20.161 1.00 57.44 364 GLY A N 1
ATOM 2557 C CA . GLY A 1 364 ? 53.067 -44.105 -19.924 1.00 57.44 364 GLY A CA 1
ATOM 2558 C C . GLY A 1 364 ? 53.599 -44.907 -18.733 1.00 57.44 364 GLY A C 1
ATOM 2559 O O . GLY A 1 364 ? 53.097 -46.004 -18.488 1.00 57.44 364 GLY A O 1
ATOM 2560 N N . THR A 1 365 ? 54.574 -44.377 -17.985 1.00 67.50 365 THR A N 1
ATOM 2561 C CA . THR A 1 365 ? 55.058 -44.951 -16.720 1.00 67.50 365 THR A CA 1
ATOM 2562 C C . THR A 1 365 ? 54.635 -44.105 -15.515 1.00 67.50 365 THR A C 1
ATOM 2564 O O . THR A 1 365 ? 54.418 -42.895 -15.626 1.00 67.50 365 THR A O 1
ATOM 2567 N N . ILE A 1 366 ? 54.506 -44.740 -14.347 1.00 66.75 366 ILE A N 1
ATOM 2568 C CA . ILE A 1 366 ? 54.172 -44.072 -13.083 1.00 66.75 366 ILE A CA 1
ATOM 2569 C C . ILE A 1 366 ? 55.244 -44.425 -12.059 1.00 66.75 366 ILE A C 1
ATOM 2571 O O . ILE A 1 366 ? 55.446 -45.593 -11.743 1.00 66.75 366 ILE A O 1
ATOM 2575 N N . THR A 1 367 ? 55.874 -43.403 -11.487 1.00 74.25 367 THR A N 1
ATOM 2576 C CA . THR A 1 367 ? 56.830 -43.563 -10.393 1.00 74.25 367 THR A CA 1
ATOM 2577 C C . THR A 1 367 ? 56.092 -43.666 -9.063 1.00 74.25 367 THR A C 1
ATOM 2579 O O . THR A 1 367 ? 55.361 -42.746 -8.690 1.00 74.25 367 THR A O 1
ATOM 2582 N N . ASP A 1 368 ? 56.326 -44.720 -8.287 1.00 76.94 368 ASP A N 1
ATOM 2583 C CA . ASP A 1 368 ? 55.954 -44.737 -6.869 1.00 76.94 368 ASP A CA 1
ATOM 2584 C C . ASP A 1 368 ? 57.022 -43.988 -6.066 1.00 76.94 368 ASP A C 1
ATOM 2586 O O . ASP A 1 368 ? 58.136 -44.465 -5.857 1.00 76.94 368 ASP A O 1
ATOM 2590 N N . ASN A 1 369 ? 56.681 -42.795 -5.582 1.00 73.88 369 ASN A N 1
ATOM 2591 C CA . ASN A 1 369 ? 57.608 -41.922 -4.865 1.00 73.88 369 ASN A CA 1
ATOM 2592 C C . ASN A 1 369 ? 58.015 -42.479 -3.491 1.00 73.88 369 ASN A C 1
ATOM 2594 O O . ASN A 1 369 ? 58.992 -42.011 -2.903 1.00 73.88 369 ASN A O 1
ATOM 2598 N N . ASN A 1 370 ? 57.270 -43.440 -2.937 1.00 65.75 370 ASN A N 1
ATOM 2599 C CA . ASN A 1 370 ? 57.597 -44.040 -1.646 1.00 65.75 370 ASN A CA 1
ATOM 2600 C C . ASN A 1 370 ? 58.622 -45.171 -1.768 1.00 65.75 370 ASN A C 1
ATOM 2602 O O . ASN A 1 370 ? 59.370 -45.412 -0.814 1.00 65.75 370 ASN A O 1
ATOM 2606 N N . THR A 1 371 ? 58.650 -45.860 -2.908 1.00 63.94 371 THR A N 1
ATOM 2607 C CA . THR A 1 371 ? 59.546 -46.995 -3.177 1.00 63.94 371 THR A CA 1
ATOM 2608 C C . THR A 1 371 ? 60.663 -46.643 -4.165 1.00 63.94 371 THR A C 1
ATOM 2610 O O . THR A 1 371 ? 61.721 -47.265 -4.126 1.00 63.94 371 THR A O 1
ATOM 2613 N N . GLY A 1 372 ? 60.483 -45.593 -4.972 1.00 62.00 372 GLY A N 1
ATOM 2614 C CA . GLY A 1 372 ? 61.459 -45.071 -5.930 1.00 62.00 372 GLY A CA 1
ATOM 2615 C C . GLY A 1 372 ? 61.528 -45.842 -7.251 1.00 62.00 372 GLY A C 1
ATOM 2616 O O . GLY A 1 372 ? 62.488 -45.655 -7.996 1.00 62.00 372 GLY A O 1
ATOM 2617 N N . VAL A 1 373 ? 60.557 -46.715 -7.529 1.00 57.31 373 VAL A N 1
ATOM 2618 C CA . VAL A 1 373 ? 60.468 -47.498 -8.773 1.00 57.31 373 VAL A CA 1
ATOM 2619 C C . VAL A 1 373 ? 59.574 -46.808 -9.807 1.00 57.31 373 VAL A C 1
ATOM 2621 O O . VAL A 1 373 ? 58.574 -46.194 -9.435 1.00 57.31 373 VAL A O 1
ATOM 2624 N N . MET A 1 374 ? 59.976 -46.919 -11.080 1.00 56.06 374 MET A N 1
ATOM 2625 C CA . MET A 1 374 ? 59.271 -46.492 -12.302 1.00 56.06 374 MET A CA 1
ATOM 2626 C C . MET A 1 374 ? 58.719 -47.696 -13.058 1.00 56.06 374 MET A C 1
ATOM 2628 O O . MET A 1 374 ? 59.407 -48.744 -13.032 1.00 56.06 374 MET A O 1
#

pLDDT: mean 80.48, std 15.26, range [34.66, 97.88]

Sequence (374 aa):
MRTWTSSTIIAVLLWAGTATAQPLPATSLNTCQSTVRTAAKTYVANYVNAVGTCLQAVAAKVVKDNAPLTSAVASTCVLQFRNISDTRALGRSLGEKLTATIDRKCEPGMLYVTHTLADVLGPGAGVPQPLNAENINSWCANFGGDGSIDSVAEWIDCVRNAHTCAAHAAIATQYPRALEWLALVKPAMQALVPPATDPNKITDAVAGLTALDAAMEGGADDNRPTLQCGGSCGDGLKNGSDQCDGGDLGGATCVSLGFSGGTLACSGSCVLDTSSCVAECGTCGNSVREGFESCDGADLGGASCESLGFVSGTLSCTTGCGFDVSNCHAAAFPATGQVTSYGTGSDGDVRAGRTPSYTDNGDGTITDNNTGVM

Foldseek 3Di:
DDDDDDDDDPPPPPPPPPPDPQDDQVVLQVQLVVQLVVLLVVLLVLLLVLLVQLLVLLCCACPVVVHADDLVSLVSLLVSLCLQFDPVLPCRHSLSVSLVSSCQRPAPPHDSNDHDPCLAQPNDPSDVDRPPPPQLLVQLVQQDDPSDDPHVNSSSSSSSSLSVLVSLVVNCVVPVCSLVSLVRSLVSLVPDQDDPVCNCSSVRSSVSSVVSNPQQCDPPVPSGRPHRRGDDAAPQEQDDPACAHAPGNVPDALVNVQAQHFGWGADSRRHIDCVGTHHQDDQAQPQDDDRPQCAHFPRVVPDALVNVQADDFGWGADSRRDIDCVGTHHPPDPPPQDCDDPDPLDSNHDPPDDDFDWDDPVPPDIAGPVNGRD

Secondary structure (DSSP, 8-state):
-------------------PPPPPHHHHHHHHHHHHHHHHHHHHHHHHHHHHHHHHHHHIIIIIS--PPPHHHHHHHHHHHHTT--TT--S-SHHHHHHHHHHHHHSTTSTT--S-HHHHHS--TTSSS----TTHHHHHHTTSS-S---SHHHHHHHHHHHHHHHHHHHHHHH-TTHHHHHHHHHHHHHTSPPPTT-TTHHHHHHHHHHHHHHHHHTTS-SSS----SS--TTSSS--TT-S-BTTB-TT--TGGGT-SEE--EE-TTSSEE-TTEE-SB--TTSSS--BT-S-BTTB-TT--TGGGT-SEE--EE-TTSSEE-TTEE-------S--S--STTSTT---TTSPP-EEE-SSS-EEETTTTB-

Radius of gyration: 39.49 Å; chains: 1; bounding box: 90×146×62 Å